Protein AF-A0A2H0B8W6-F1 (afdb_monomer_lite)

InterPro domains:
  IPR012507 YibE/F-like [PF07907] (5-176)
  IPR012507 YibE/F-like [PTHR41771] (5-178)

Foldseek 3Di:
DLLVVLLVLLVVLLVVLLVVLLVLLVVLCVVLVQQLPLDPVLVVCCVVVVNPDRNSVVLSVVLSVVLSVVSSVLLSVLLVQLLVLCVVDVDDDLVRSLVVSLVVSVVVLVVVLVVLVVVLVVVCVVVVVVCVVPPDDPVVSCSRSNNSSSVSSSVSSSVSSVSSNSSSSNSSSVVSVVVSVPVVPD

pLDDT: mean 89.45, std 10.86, range [36.5, 98.38]

Radius of gyration: 20.72 Å; chains: 1; bounding box: 48×36×64 Å

Sequence (186 aa):
MVLIKKTLVAIAGTLISLIITGILANLFVSESRLTGFASEEASFLQAAKQGTINIQGLLLAGIIIGVLGVLDDITISQSAIVFQLKATKNKIQFGDLYTKAMNIGRDHISSMVNTLILVYAGAALPLLLLFIDNPHPFSEIVNYEIIADEIVRTLVGSIGLILAVPITTFIATWIALRWNHDASKS

Structure (mmCIF, N/CA/C/O backbone):
data_AF-A0A2H0B8W6-F1
#
_entry.id   AF-A0A2H0B8W6-F1
#
loop_
_atom_site.group_PDB
_atom_site.id
_atom_site.type_symbol
_atom_site.label_atom_id
_atom_site.label_alt_id
_atom_site.label_comp_id
_atom_site.label_asym_id
_atom_site.label_entity_id
_atom_site.label_seq_id
_atom_site.pdbx_PDB_ins_code
_atom_site.Cartn_x
_atom_site.Cartn_y
_atom_site.Cartn_z
_atom_site.occupancy
_atom_site.B_iso_or_equiv
_atom_site.auth_seq_id
_atom_site.auth_comp_id
_atom_site.auth_asym_id
_atom_site.auth_atom_id
_atom_site.pdbx_PDB_model_num
ATOM 1 N N . MET A 1 1 ? -0.772 -6.976 27.078 1.00 63.06 1 MET A N 1
ATOM 2 C CA . MET A 1 1 ? -1.844 -7.661 26.312 1.00 63.06 1 MET A CA 1
ATOM 3 C C . MET A 1 1 ? -2.449 -6.812 25.187 1.00 63.06 1 MET A C 1
ATOM 5 O O . MET A 1 1 ? -2.588 -7.322 24.087 1.00 63.06 1 MET A O 1
ATOM 9 N N . VAL A 1 2 ? -2.818 -5.540 25.415 1.00 70.44 2 VAL A N 1
ATOM 10 C CA . VAL A 1 2 ? -3.378 -4.664 24.354 1.00 70.44 2 VAL A CA 1
ATOM 11 C C . VAL A 1 2 ? -2.355 -4.350 23.253 1.00 70.44 2 VAL A C 1
ATOM 13 O O . VAL A 1 2 ? -2.713 -4.381 22.084 1.00 70.44 2 VAL A O 1
ATOM 16 N N . LEU A 1 3 ? -1.083 -4.129 23.610 1.00 75.75 3 LEU A N 1
ATOM 17 C CA . LEU A 1 3 ? -0.001 -3.887 22.643 1.00 75.75 3 LEU A CA 1
ATOM 18 C C . LEU A 1 3 ? 0.146 -5.039 21.633 1.00 75.75 3 LEU A C 1
ATOM 20 O O . LEU A 1 3 ? 0.090 -4.808 20.435 1.00 75.75 3 LEU A O 1
ATOM 24 N N . ILE A 1 4 ? 0.201 -6.283 22.123 1.00 86.19 4 ILE A N 1
ATOM 25 C CA . ILE A 1 4 ? 0.316 -7.495 21.290 1.00 86.19 4 ILE A CA 1
ATOM 26 C C . ILE A 1 4 ? -0.836 -7.600 20.278 1.00 86.19 4 ILE A C 1
ATOM 28 O O . ILE A 1 4 ? -0.620 -7.988 19.136 1.00 86.19 4 ILE A O 1
ATOM 32 N N . LYS A 1 5 ? -2.060 -7.215 20.664 1.00 87.62 5 LYS A N 1
ATOM 33 C CA . LYS A 1 5 ? -3.220 -7.252 19.758 1.00 87.62 5 LYS A CA 1
ATOM 34 C C . LYS A 1 5 ? -3.117 -6.218 18.656 1.00 87.62 5 LYS A C 1
ATOM 36 O O . LYS A 1 5 ? -3.426 -6.542 17.517 1.00 87.62 5 LYS A O 1
ATOM 41 N N . LYS A 1 6 ? -2.682 -4.999 18.994 1.00 90.12 6 LYS A N 1
ATOM 42 C CA . LYS A 1 6 ? -2.464 -3.946 18.000 1.00 90.12 6 LYS A CA 1
ATOM 43 C C . LYS A 1 6 ? -1.478 -4.424 16.938 1.00 90.12 6 LYS A C 1
ATOM 45 O O . LYS A 1 6 ? -1.775 -4.308 15.755 1.00 90.12 6 LYS A O 1
ATOM 50 N N . THR A 1 7 ? -0.370 -5.021 17.375 1.00 93.38 7 THR A N 1
ATOM 51 C CA . THR A 1 7 ? 0.667 -5.565 16.495 1.00 93.38 7 THR A CA 1
ATOM 52 C C . THR A 1 7 ? 0.161 -6.743 15.665 1.00 93.38 7 THR A C 1
ATOM 54 O O . THR A 1 7 ? 0.382 -6.762 14.465 1.00 93.38 7 THR A O 1
ATOM 57 N N . LEU A 1 8 ? -0.573 -7.696 16.249 1.00 94.56 8 LEU A N 1
ATOM 58 C CA . LEU A 1 8 ? -1.112 -8.836 15.495 1.00 94.56 8 LEU A CA 1
ATOM 59 C C . LEU A 1 8 ? -2.121 -8.397 14.421 1.00 94.56 8 LEU A C 1
ATOM 61 O O . LEU A 1 8 ? -2.097 -8.898 13.302 1.00 94.56 8 LEU A O 1
ATOM 65 N N . VAL A 1 9 ? -2.990 -7.443 14.762 1.00 95.25 9 VAL A N 1
ATOM 66 C CA . VAL A 1 9 ? -3.927 -6.811 13.823 1.00 95.25 9 VAL A CA 1
ATOM 67 C C . VAL A 1 9 ? -3.174 -6.101 12.702 1.00 95.25 9 VAL A C 1
ATOM 69 O O . VAL A 1 9 ? -3.552 -6.251 11.544 1.00 95.25 9 VAL A O 1
ATOM 72 N N . ALA A 1 10 ? -2.121 -5.353 13.042 1.00 95.75 10 ALA A N 1
ATOM 73 C CA . ALA A 1 10 ? -1.294 -4.658 12.065 1.00 95.75 10 ALA A CA 1
ATOM 74 C C . ALA A 1 10 ? -0.630 -5.653 11.108 1.00 95.75 10 ALA A C 1
ATOM 76 O O . ALA A 1 10 ? -0.823 -5.541 9.907 1.00 95.75 10 ALA A O 1
ATOM 77 N N . ILE A 1 11 ? 0.012 -6.706 11.628 1.00 96.38 11 ILE A N 1
ATOM 78 C CA . ILE A 1 11 ? 0.623 -7.774 10.819 1.00 96.38 11 ILE A CA 1
ATOM 79 C C . ILE A 1 11 ? -0.405 -8.421 9.884 1.00 96.38 11 ILE A C 1
ATOM 81 O O . ILE A 1 11 ? -0.123 -8.615 8.704 1.00 96.38 11 ILE A O 1
ATOM 85 N N . ALA A 1 12 ? -1.606 -8.739 10.377 1.00 96.81 12 ALA A N 1
ATOM 86 C CA . ALA A 1 12 ? -2.667 -9.294 9.539 1.00 96.81 12 ALA A CA 1
ATOM 87 C C . ALA A 1 12 ? -3.096 -8.310 8.434 1.00 96.81 12 ALA A C 1
ATOM 89 O O . ALA A 1 12 ? -3.256 -8.711 7.282 1.00 96.81 12 ALA A O 1
ATOM 90 N N . GLY A 1 13 ? -3.237 -7.026 8.776 1.00 96.75 13 GLY A N 1
ATOM 91 C CA . GLY A 1 13 ? -3.507 -5.949 7.826 1.00 96.75 13 GLY A CA 1
ATOM 92 C C . GLY A 1 13 ? -2.419 -5.832 6.759 1.00 96.75 13 GLY A C 1
ATOM 93 O O . GLY A 1 13 ? -2.742 -5.832 5.570 1.00 96.75 13 GLY A O 1
ATOM 94 N N . THR A 1 14 ? -1.146 -5.815 7.160 1.00 96.62 14 THR A N 1
ATOM 95 C CA . THR A 1 14 ? 0.015 -5.776 6.262 1.00 96.62 14 THR A CA 1
ATOM 96 C C . THR A 1 14 ? 0.017 -6.971 5.331 1.00 96.62 14 THR A C 1
ATOM 98 O O . THR A 1 14 ? 0.082 -6.781 4.126 1.00 96.62 14 THR A O 1
ATOM 101 N N . LEU A 1 15 ? -0.116 -8.195 5.849 1.00 96.94 15 LEU A N 1
ATOM 102 C CA . LEU A 1 15 ? -0.086 -9.409 5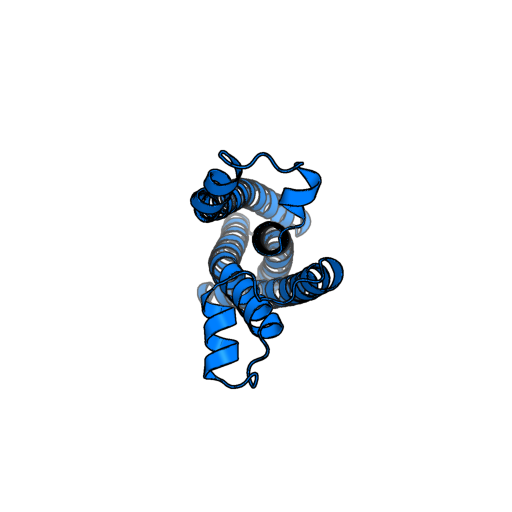.031 1.00 96.94 15 LEU A CA 1
ATOM 103 C C . LEU A 1 15 ? -1.190 -9.416 3.973 1.00 96.94 15 LEU A C 1
ATOM 105 O O . LEU A 1 15 ? -0.914 -9.669 2.804 1.00 96.94 15 LEU A O 1
ATOM 109 N N . ILE A 1 16 ? -2.430 -9.101 4.356 1.00 97.62 16 ILE A N 1
ATOM 110 C CA . ILE A 1 16 ? -3.559 -9.081 3.416 1.00 97.62 16 ILE A CA 1
ATOM 111 C C . ILE A 1 16 ? -3.354 -7.989 2.361 1.00 97.62 16 ILE A C 1
ATOM 113 O O . ILE A 1 16 ? -3.511 -8.244 1.167 1.00 97.62 16 ILE A O 1
ATOM 117 N N . SER A 1 17 ? -2.958 -6.789 2.785 1.00 96.75 17 SER A N 1
ATOM 118 C CA . SER A 1 17 ? -2.733 -5.659 1.876 1.00 96.75 17 SER A CA 1
ATOM 119 C C . SER A 1 17 ? -1.555 -5.916 0.940 1.00 96.75 17 SER A C 1
ATOM 121 O O . SER A 1 17 ? -1.630 -5.588 -0.242 1.00 96.75 17 SER A O 1
ATOM 123 N N . LEU A 1 18 ? -0.495 -6.560 1.430 1.00 96.56 18 LEU A N 1
ATOM 124 C CA . LEU A 1 18 ? 0.683 -6.927 0.652 1.00 96.56 18 LEU A CA 1
ATOM 125 C C . LEU A 1 18 ? 0.360 -8.011 -0.376 1.00 96.56 18 LEU A C 1
ATOM 127 O O . LEU A 1 18 ? 0.816 -7.908 -1.507 1.00 96.56 18 LEU A O 1
ATOM 131 N N . ILE A 1 19 ? -0.457 -9.011 -0.028 1.00 97.44 19 ILE A N 1
ATOM 132 C CA . ILE A 1 19 ? -0.924 -10.027 -0.985 1.00 97.44 19 ILE A CA 1
ATOM 133 C C . ILE A 1 19 ? -1.714 -9.360 -2.112 1.00 97.44 19 ILE A C 1
ATOM 135 O O . ILE A 1 19 ? -1.435 -9.603 -3.284 1.00 97.44 19 ILE A O 1
ATOM 139 N N . ILE A 1 20 ? -2.662 -8.481 -1.774 1.00 97.31 20 ILE A N 1
ATOM 140 C CA . ILE A 1 20 ? -3.452 -7.752 -2.775 1.00 97.31 20 ILE A CA 1
ATOM 141 C C . ILE A 1 20 ? -2.542 -6.872 -3.638 1.00 97.31 20 ILE A C 1
ATOM 143 O O . ILE A 1 20 ? -2.653 -6.886 -4.860 1.00 97.31 20 ILE A O 1
ATOM 147 N N . THR A 1 21 ? -1.599 -6.163 -3.019 1.00 95.81 21 THR A N 1
ATOM 148 C CA . THR A 1 21 ? -0.617 -5.331 -3.726 1.00 95.81 21 THR A CA 1
ATOM 149 C C . THR A 1 21 ? 0.266 -6.168 -4.645 1.00 95.81 21 THR A C 1
ATOM 151 O O . THR A 1 21 ? 0.502 -5.764 -5.773 1.00 95.81 21 THR A O 1
ATOM 154 N N . GLY A 1 22 ? 0.729 -7.342 -4.214 1.00 97.06 22 GLY A N 1
ATOM 155 C CA . GLY A 1 22 ? 1.538 -8.243 -5.034 1.00 97.06 22 GLY A CA 1
ATOM 156 C C . GLY A 1 22 ? 0.771 -8.779 -6.243 1.00 97.06 22 GLY A C 1
ATOM 157 O O . GLY A 1 22 ? 1.321 -8.845 -7.339 1.00 97.06 22 GLY A O 1
ATOM 158 N N . ILE A 1 23 ? -0.520 -9.087 -6.074 1.00 97.81 23 ILE A N 1
ATOM 159 C CA . ILE A 1 23 ? -1.405 -9.455 -7.189 1.00 97.81 23 ILE A CA 1
ATOM 160 C C . ILE A 1 23 ? -1.543 -8.279 -8.162 1.00 97.81 23 ILE A C 1
ATOM 162 O O . ILE A 1 23 ? -1.377 -8.463 -9.365 1.00 97.81 23 ILE A O 1
ATOM 166 N N . LEU A 1 24 ? -1.794 -7.068 -7.655 1.00 97.00 24 LEU A N 1
ATOM 167 C CA . LEU A 1 24 ? -1.873 -5.857 -8.476 1.00 97.00 24 LEU A CA 1
ATOM 168 C C . LEU A 1 24 ? -0.553 -5.566 -9.197 1.00 97.00 24 LEU A C 1
ATOM 170 O O . LEU A 1 24 ? -0.575 -5.257 -10.382 1.00 97.00 24 LEU A O 1
ATOM 174 N N . ALA A 1 25 ? 0.586 -5.716 -8.519 1.00 96.75 25 ALA A N 1
ATOM 175 C CA . ALA A 1 25 ? 1.914 -5.549 -9.099 1.00 96.75 25 ALA A CA 1
ATOM 176 C C . ALA A 1 25 ? 2.112 -6.502 -10.275 1.00 96.75 25 ALA A C 1
ATOM 178 O O . ALA A 1 25 ? 2.487 -6.070 -11.359 1.00 96.75 25 ALA A O 1
ATOM 179 N N . ASN A 1 26 ? 1.801 -7.785 -10.077 1.00 97.00 26 ASN A N 1
ATOM 180 C CA . ASN A 1 26 ? 1.920 -8.792 -11.120 1.00 97.00 26 ASN A CA 1
ATOM 181 C C . ASN A 1 26 ? 1.037 -8.469 -12.331 1.00 97.00 26 ASN A C 1
ATOM 183 O O . ASN A 1 26 ? 1.516 -8.545 -13.456 1.00 97.00 26 ASN A O 1
ATOM 187 N N . LEU A 1 27 ? -0.214 -8.057 -12.096 1.00 97.31 27 LEU A N 1
ATOM 188 C CA . LEU A 1 27 ? -1.133 -7.645 -13.160 1.00 97.31 27 LEU A CA 1
ATOM 189 C C . LEU A 1 27 ? -0.607 -6.423 -13.924 1.00 97.31 27 LEU A C 1
ATOM 191 O O . LEU A 1 27 ? -0.556 -6.436 -15.146 1.00 97.31 27 LEU A O 1
ATOM 195 N N . PHE A 1 28 ? -0.179 -5.369 -13.231 1.00 96.50 28 PHE A N 1
ATOM 196 C CA . PHE A 1 28 ? 0.309 -4.157 -13.893 1.00 96.50 28 PHE A CA 1
ATOM 197 C C . PHE A 1 28 ? 1.608 -4.414 -14.663 1.00 96.50 28 PHE A C 1
ATOM 199 O O . PHE A 1 28 ? 1.757 -3.935 -15.782 1.00 96.50 28 PHE A O 1
ATOM 206 N N . VAL A 1 29 ? 2.530 -5.198 -14.100 1.00 95.75 29 VAL A N 1
ATOM 207 C CA . VAL A 1 29 ? 3.777 -5.589 -14.774 1.00 95.75 29 VAL A CA 1
ATOM 208 C C . VAL A 1 29 ? 3.487 -6.414 -16.029 1.00 95.75 29 VAL A C 1
ATOM 210 O O . VAL A 1 29 ? 4.099 -6.157 -17.068 1.00 95.75 29 VAL A O 1
ATOM 213 N N . SER A 1 30 ? 2.541 -7.360 -15.976 1.00 93.62 30 SER A N 1
ATOM 214 C CA . SER A 1 30 ? 2.191 -8.182 -17.139 1.00 93.62 30 SER A CA 1
ATOM 215 C C . SER A 1 30 ? 1.465 -7.393 -18.227 1.00 93.62 30 SER A C 1
ATOM 217 O O . SER A 1 30 ? 1.821 -7.513 -19.399 1.00 93.62 30 SER A O 1
ATOM 219 N N . GLU A 1 31 ? 0.484 -6.564 -17.859 1.00 94.69 31 GLU A N 1
ATOM 220 C CA . GLU A 1 31 ? -0.307 -5.779 -18.818 1.00 94.69 31 GLU A CA 1
ATOM 221 C C . GLU A 1 31 ? 0.522 -4.668 -19.476 1.00 94.69 31 GLU A C 1
ATOM 223 O O . GLU A 1 31 ? 0.413 -4.447 -20.683 1.00 94.69 31 GLU A O 1
ATOM 228 N N . SER A 1 32 ? 1.422 -4.031 -18.721 1.00 92.81 32 SER A N 1
ATOM 229 C CA . SER A 1 32 ? 2.377 -3.046 -19.251 1.00 92.81 32 SER A CA 1
ATOM 230 C C . SER A 1 32 ? 3.573 -3.685 -19.964 1.00 92.81 32 SER A C 1
ATOM 232 O O . SER A 1 32 ? 4.429 -2.968 -20.474 1.00 92.81 32 SER A O 1
ATOM 234 N N . ARG A 1 33 ? 3.648 -5.025 -20.010 1.00 92.62 33 ARG A N 1
ATOM 235 C CA . ARG A 1 33 ? 4.728 -5.803 -20.646 1.00 92.62 33 ARG A CA 1
ATOM 236 C C . ARG A 1 33 ? 6.128 -5.414 -20.159 1.00 92.62 33 ARG A C 1
ATOM 238 O O . ARG A 1 33 ? 7.088 -5.484 -20.924 1.00 92.62 33 ARG A O 1
ATOM 245 N N . LEU A 1 34 ? 6.248 -5.030 -18.888 1.00 93.94 34 LEU A N 1
ATOM 246 C CA . LEU A 1 34 ? 7.531 -4.666 -18.294 1.00 93.94 34 LEU A CA 1
ATOM 247 C C . LEU A 1 34 ? 8.417 -5.906 -18.204 1.00 93.94 34 LEU A C 1
ATOM 249 O O . LEU A 1 34 ? 8.016 -6.927 -17.642 1.00 93.94 34 LEU A O 1
ATOM 253 N N . THR A 1 35 ? 9.622 -5.824 -18.754 1.00 92.69 35 THR A N 1
ATOM 254 C CA . THR A 1 35 ? 10.580 -6.933 -18.785 1.00 92.69 35 THR A CA 1
ATOM 255 C C . THR A 1 35 ? 11.462 -6.956 -17.534 1.00 92.69 35 THR A C 1
ATOM 257 O O . THR A 1 35 ? 11.988 -8.006 -17.160 1.00 92.69 35 THR A O 1
ATOM 260 N N . GLY A 1 36 ? 11.561 -5.814 -16.848 1.00 90.50 36 GLY A N 1
ATOM 261 C CA . GLY A 1 36 ? 12.381 -5.596 -15.658 1.00 90.50 36 GLY A CA 1
ATOM 262 C C . GLY A 1 36 ? 13.781 -5.069 -15.977 1.00 90.50 36 GLY A C 1
ATOM 263 O O . GLY A 1 36 ? 14.588 -4.911 -15.065 1.00 90.50 36 GLY A O 1
ATOM 264 N N . PHE A 1 37 ? 14.073 -4.774 -17.246 1.00 90.44 37 PHE A N 1
ATOM 265 C CA . PHE A 1 37 ? 15.366 -4.252 -17.703 1.00 90.44 37 PHE A CA 1
ATOM 266 C C . PHE A 1 37 ? 15.431 -2.718 -17.698 1.00 90.44 37 PHE A C 1
ATOM 268 O O . PHE A 1 37 ? 16.291 -2.127 -18.344 1.00 90.44 37 PHE A O 1
ATOM 275 N N . ALA A 1 38 ? 14.548 -2.067 -16.936 1.00 85.81 38 ALA A N 1
ATOM 276 C CA . ALA A 1 38 ? 14.524 -0.617 -16.768 1.00 85.81 38 ALA A CA 1
ATOM 277 C C . ALA A 1 38 ? 15.832 -0.040 -16.192 1.00 85.81 38 ALA A C 1
ATOM 279 O O . ALA A 1 38 ? 16.147 1.118 -16.457 1.00 85.81 38 ALA A O 1
ATOM 280 N N . SER A 1 39 ? 16.587 -0.826 -15.412 1.00 85.31 39 SER A N 1
ATOM 281 C CA . SER A 1 39 ? 17.828 -0.389 -14.763 1.00 85.31 39 SER A CA 1
ATOM 282 C C . SER A 1 39 ? 19.076 -0.990 -15.422 1.00 85.31 39 SER A C 1
ATOM 284 O O . SER A 1 39 ? 19.088 -2.145 -15.871 1.00 85.31 39 SER A O 1
ATOM 286 N N . GLU A 1 40 ? 20.165 -0.217 -15.451 1.00 85.25 40 GLU A N 1
ATOM 287 C CA . GLU A 1 40 ? 21.460 -0.693 -15.952 1.00 85.25 40 GLU A CA 1
ATOM 288 C C . GLU A 1 40 ? 21.990 -1.860 -15.108 1.00 85.25 40 GLU A C 1
ATOM 290 O O . GLU A 1 40 ? 22.552 -2.820 -15.641 1.00 85.25 40 GLU A O 1
ATOM 295 N N . GLU A 1 41 ? 21.747 -1.839 -13.796 1.00 89.31 41 GLU A N 1
ATOM 296 C CA . GLU A 1 41 ? 22.134 -2.903 -12.872 1.00 89.31 41 GLU A CA 1
ATOM 297 C C . GLU A 1 41 ? 21.425 -4.218 -13.193 1.00 89.31 41 GLU A C 1
ATOM 299 O O . GLU A 1 41 ? 22.050 -5.275 -13.116 1.00 89.31 41 GLU A O 1
ATOM 304 N N . ALA A 1 42 ? 20.147 -4.177 -13.585 1.00 89.44 42 ALA A N 1
ATOM 305 C CA . ALA A 1 42 ? 19.403 -5.363 -14.002 1.00 89.44 42 ALA A CA 1
ATOM 306 C C . ALA A 1 42 ? 20.020 -5.991 -15.263 1.00 89.44 42 ALA A C 1
ATOM 308 O O . ALA A 1 42 ? 20.226 -7.208 -15.324 1.00 89.44 42 ALA A O 1
ATOM 309 N N . SER A 1 43 ? 20.402 -5.156 -16.233 1.00 88.00 43 SER A N 1
ATOM 310 C CA . SER A 1 43 ? 21.092 -5.587 -17.455 1.00 88.00 43 SER A CA 1
ATOM 311 C C . SER A 1 43 ? 22.471 -6.183 -17.156 1.00 88.00 43 SER A C 1
ATOM 313 O O . SER A 1 43 ? 22.813 -7.265 -17.645 1.00 88.00 43 SER A O 1
ATOM 315 N N . PHE A 1 44 ? 23.249 -5.526 -16.293 1.00 90.44 44 PHE A N 1
ATOM 316 C CA . PHE A 1 44 ? 24.546 -6.024 -15.841 1.00 90.44 44 PHE A CA 1
ATOM 317 C C . PHE A 1 44 ? 24.416 -7.360 -15.102 1.00 90.44 44 PHE A C 1
ATOM 319 O O . PHE A 1 44 ? 25.173 -8.296 -15.363 1.00 90.44 44 PHE A O 1
ATOM 326 N N . LEU A 1 45 ? 23.436 -7.476 -14.207 1.00 90.38 45 LEU A N 1
ATOM 327 C CA . LEU A 1 45 ? 23.180 -8.683 -13.432 1.00 90.38 45 LEU A CA 1
ATOM 328 C C . LEU A 1 45 ? 22.832 -9.867 -14.342 1.00 90.38 45 LEU A C 1
ATOM 330 O O . LEU A 1 45 ? 23.373 -10.960 -14.156 1.00 90.38 45 LEU A O 1
ATOM 334 N N . GLN A 1 46 ? 21.989 -9.645 -15.352 1.00 88.12 46 GLN A N 1
ATOM 335 C CA . GLN A 1 46 ? 21.639 -10.652 -16.352 1.00 88.12 46 GLN A CA 1
ATOM 336 C C . GLN A 1 46 ? 22.876 -11.152 -17.109 1.00 88.12 46 GLN A C 1
ATOM 338 O O . GLN A 1 46 ? 23.057 -12.364 -17.256 1.00 88.12 46 GLN A O 1
ATOM 343 N N . ALA A 1 47 ? 23.748 -10.238 -17.544 1.00 89.19 47 ALA A N 1
ATOM 344 C CA . ALA A 1 47 ? 24.986 -10.580 -18.239 1.00 89.19 47 ALA A CA 1
ATOM 345 C C . ALA A 1 47 ? 25.963 -11.343 -17.326 1.00 89.19 47 ALA A C 1
ATOM 347 O O . ALA A 1 47 ? 26.458 -12.412 -17.687 1.00 89.19 47 ALA A O 1
ATOM 348 N N . ALA A 1 48 ? 26.189 -10.846 -16.108 1.00 91.25 48 ALA A N 1
ATOM 349 C CA . ALA A 1 48 ? 27.119 -11.428 -15.141 1.00 91.25 48 ALA A CA 1
ATOM 350 C C . ALA A 1 48 ? 26.686 -12.816 -14.643 1.00 91.25 48 ALA A C 1
ATOM 352 O O . ALA A 1 48 ? 27.523 -13.644 -14.280 1.00 91.25 48 ALA A O 1
ATOM 353 N N . LYS A 1 49 ? 25.377 -13.083 -14.605 1.00 90.69 49 LYS A N 1
ATOM 354 C CA . LYS A 1 49 ? 24.797 -14.349 -14.137 1.00 90.69 49 LYS A CA 1
ATOM 355 C C . LYS A 1 49 ? 24.328 -15.255 -15.273 1.00 90.69 49 LYS A C 1
ATOM 357 O O . LYS A 1 49 ? 23.613 -16.219 -15.003 1.00 90.69 49 LYS A O 1
ATOM 362 N N . GLN A 1 50 ? 24.733 -14.967 -16.515 1.00 86.19 50 GLN A N 1
ATOM 363 C CA . GLN A 1 50 ? 24.422 -15.767 -17.710 1.00 86.19 50 GLN A CA 1
ATOM 364 C C . GLN A 1 50 ? 22.919 -16.068 -17.853 1.00 86.19 50 GLN A C 1
ATOM 366 O O . GLN A 1 50 ? 22.512 -17.155 -18.247 1.00 86.19 50 GLN A O 1
ATOM 371 N N . GLY A 1 51 ? 22.085 -15.105 -17.467 1.00 81.38 51 GLY A N 1
ATOM 372 C CA . GLY A 1 51 ? 20.633 -15.183 -17.552 1.00 81.38 51 GLY A CA 1
ATOM 373 C C . GLY A 1 51 ? 19.923 -16.158 -16.618 1.00 81.38 51 GLY A C 1
ATOM 374 O O . GLY A 1 51 ? 18.768 -16.499 -16.853 1.00 81.38 51 GLY A O 1
ATOM 375 N N . THR A 1 52 ? 20.573 -16.574 -15.532 1.00 87.62 52 THR A N 1
ATOM 376 C CA . THR A 1 52 ? 19.959 -17.438 -14.507 1.00 87.62 52 THR A CA 1
ATOM 377 C C . THR A 1 52 ? 18.964 -16.720 -13.587 1.00 87.62 52 THR A C 1
ATOM 379 O O . THR A 1 52 ? 18.240 -17.379 -12.841 1.00 87.62 52 THR A O 1
ATOM 382 N N . ILE A 1 53 ? 18.913 -15.384 -13.616 1.00 88.94 53 ILE A N 1
ATOM 383 C CA . ILE A 1 53 ? 18.053 -14.578 -12.742 1.00 88.94 53 ILE A CA 1
ATOM 384 C C . ILE A 1 53 ? 16.791 -14.157 -13.491 1.00 88.94 53 ILE A C 1
ATOM 386 O O . ILE A 1 53 ? 16.846 -13.655 -14.608 1.00 88.94 53 ILE A O 1
ATOM 390 N N . ASN A 1 54 ? 15.637 -14.320 -12.843 1.00 91.31 54 ASN A N 1
ATOM 391 C CA . ASN A 1 54 ? 14.382 -13.767 -13.337 1.00 91.31 54 ASN A CA 1
ATOM 392 C C . ASN A 1 54 ? 14.322 -12.260 -13.031 1.00 91.31 54 ASN A C 1
ATOM 394 O O . ASN A 1 54 ? 13.945 -11.863 -11.929 1.00 91.31 54 ASN A O 1
ATOM 398 N N . ILE A 1 55 ? 14.697 -11.435 -14.007 1.00 93.75 55 ILE A N 1
ATOM 399 C CA . ILE A 1 55 ? 14.748 -9.971 -13.882 1.00 93.75 55 ILE A CA 1
ATOM 400 C C . ILE A 1 55 ? 13.355 -9.355 -13.685 1.00 93.75 55 ILE A C 1
ATOM 402 O O . ILE A 1 55 ? 13.182 -8.489 -12.830 1.00 93.75 55 ILE A O 1
ATOM 406 N N . GLN A 1 56 ? 12.331 -9.869 -14.367 1.00 92.75 56 GLN A N 1
ATOM 407 C CA . GLN A 1 56 ? 10.948 -9.447 -14.131 1.00 92.75 56 GLN A CA 1
ATOM 408 C C . GLN A 1 56 ? 10.488 -9.800 -12.703 1.00 92.75 56 GLN A C 1
ATOM 410 O O . GLN A 1 56 ? 9.820 -9.015 -12.031 1.00 92.75 56 GLN A O 1
ATOM 415 N N . GLY A 1 57 ? 10.896 -10.968 -12.198 1.00 93.94 57 GLY A N 1
ATOM 416 C CA . GLY A 1 57 ? 10.675 -11.369 -10.808 1.00 93.94 57 GLY A CA 1
ATOM 417 C C . GLY A 1 57 ? 11.409 -10.474 -9.806 1.00 93.94 57 GLY A C 1
ATOM 418 O O . GLY A 1 57 ? 10.873 -10.181 -8.738 1.00 93.94 57 GLY A O 1
ATOM 419 N N . LEU A 1 58 ? 12.605 -9.995 -10.156 1.00 94.06 58 LEU A N 1
ATOM 420 C CA . LEU A 1 58 ? 13.361 -9.033 -9.355 1.00 94.06 58 LEU A CA 1
ATOM 421 C C . LEU A 1 58 ? 12.661 -7.668 -9.306 1.00 94.06 58 LEU A C 1
ATOM 423 O O . LEU A 1 58 ? 12.568 -7.079 -8.229 1.00 94.06 58 LEU A O 1
ATOM 427 N N . LEU A 1 59 ? 12.101 -7.206 -10.429 1.00 93.75 59 LEU A N 1
ATOM 428 C CA . LEU A 1 59 ? 11.250 -6.015 -10.478 1.00 93.75 59 LEU A CA 1
ATOM 429 C C . LEU A 1 59 ? 10.049 -6.158 -9.528 1.00 93.75 59 LEU A C 1
ATOM 431 O O . LEU A 1 59 ? 9.834 -5.297 -8.672 1.00 93.75 59 LEU A O 1
ATOM 435 N N . LEU A 1 60 ? 9.308 -7.268 -9.620 1.00 95.12 60 LEU A N 1
ATOM 436 C CA . LEU A 1 60 ? 8.171 -7.546 -8.735 1.00 95.12 60 LEU A CA 1
ATOM 437 C C . LEU A 1 60 ? 8.582 -7.562 -7.259 1.00 95.12 60 LEU A C 1
ATOM 439 O O . LEU A 1 60 ? 7.911 -6.953 -6.426 1.00 95.12 60 LEU A O 1
ATOM 443 N N . ALA A 1 61 ? 9.704 -8.208 -6.931 1.00 94.88 61 ALA A N 1
ATOM 444 C CA . ALA A 1 61 ? 10.245 -8.216 -5.577 1.00 94.88 61 ALA A CA 1
ATOM 445 C C . ALA A 1 61 ? 10.589 -6.797 -5.096 1.00 94.88 61 ALA A C 1
ATOM 447 O O . ALA A 1 61 ? 10.248 -6.439 -3.971 1.00 94.88 61 ALA A O 1
ATOM 448 N N . GLY A 1 62 ? 11.195 -5.969 -5.951 1.00 93.12 62 GLY A N 1
ATOM 449 C CA . GLY A 1 62 ? 11.500 -4.572 -5.648 1.00 93.12 62 GLY A CA 1
ATOM 450 C C . GLY A 1 62 ? 10.251 -3.734 -5.362 1.00 93.12 62 GLY A C 1
ATOM 451 O O . GLY A 1 62 ? 10.247 -2.956 -4.408 1.00 93.12 62 GLY A O 1
ATOM 452 N N . ILE A 1 63 ? 9.173 -3.922 -6.132 1.00 93.62 63 ILE A N 1
ATOM 453 C CA . ILE A 1 63 ? 7.878 -3.268 -5.875 1.00 93.62 63 ILE A CA 1
ATOM 454 C C . ILE A 1 63 ? 7.319 -3.721 -4.518 1.00 93.62 63 ILE A C 1
ATOM 456 O O . ILE A 1 63 ? 6.977 -2.885 -3.685 1.00 93.62 63 ILE A O 1
ATOM 460 N N . ILE A 1 64 ? 7.272 -5.031 -4.259 1.00 94.50 64 ILE A N 1
ATOM 461 C CA . ILE A 1 64 ? 6.733 -5.594 -3.009 1.00 94.50 64 ILE A CA 1
ATOM 462 C C . ILE A 1 64 ? 7.525 -5.102 -1.792 1.00 94.50 64 ILE A C 1
ATOM 464 O O . ILE A 1 64 ? 6.920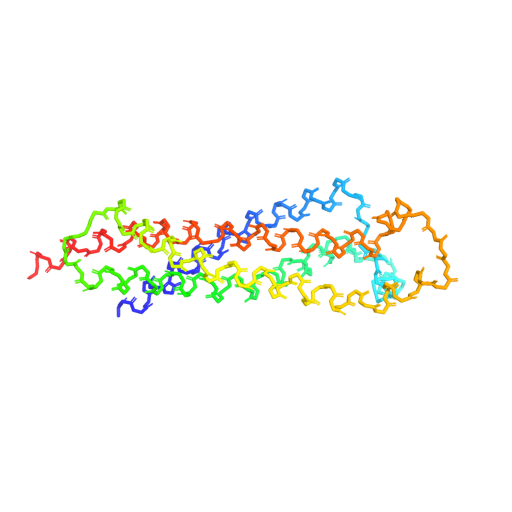 -4.690 -0.804 1.00 94.50 64 ILE A O 1
ATOM 468 N N . ILE A 1 65 ? 8.860 -5.113 -1.856 1.00 94.00 65 ILE A N 1
ATOM 469 C CA . ILE A 1 65 ? 9.732 -4.647 -0.768 1.00 94.00 65 ILE A CA 1
ATOM 470 C C . ILE A 1 65 ? 9.537 -3.148 -0.524 1.00 94.00 65 ILE A C 1
ATOM 472 O O . ILE A 1 65 ? 9.397 -2.735 0.628 1.00 94.00 65 ILE A O 1
ATOM 476 N N . GLY A 1 66 ? 9.481 -2.342 -1.589 1.00 90.12 66 GLY A N 1
ATOM 477 C CA . GLY A 1 66 ? 9.244 -0.903 -1.477 1.00 90.12 66 GLY A CA 1
ATOM 478 C C . GLY A 1 66 ? 7.912 -0.588 -0.795 1.00 90.12 66 GLY A C 1
ATOM 479 O O . GLY A 1 66 ? 7.858 0.241 0.111 1.00 90.12 66 GLY A O 1
ATOM 480 N N . VAL A 1 67 ? 6.845 -1.299 -1.171 1.00 91.25 67 VAL A N 1
ATOM 481 C CA . VAL A 1 67 ? 5.513 -1.084 -0.591 1.00 91.25 67 VAL A CA 1
ATOM 482 C C . VAL A 1 67 ? 5.411 -1.629 0.836 1.00 91.25 67 VAL A C 1
ATOM 484 O O . VAL A 1 67 ? 4.806 -0.977 1.685 1.00 91.25 67 VAL A O 1
ATOM 487 N N . LEU A 1 68 ? 6.036 -2.770 1.143 1.00 93.88 68 LEU A N 1
ATOM 488 C CA . LEU A 1 68 ? 6.048 -3.356 2.488 1.00 93.88 68 LEU A CA 1
ATOM 489 C C . LEU A 1 68 ? 6.520 -2.355 3.551 1.00 93.88 68 LEU A C 1
ATOM 491 O O . LEU A 1 68 ? 5.900 -2.266 4.610 1.00 93.88 68 LEU A O 1
ATOM 495 N N . GLY A 1 69 ? 7.572 -1.583 3.257 1.00 87.56 69 GLY A N 1
ATOM 496 C CA . GLY A 1 69 ? 8.115 -0.595 4.192 1.00 87.56 69 GLY A CA 1
ATOM 497 C C . GLY A 1 69 ? 7.095 0.470 4.605 1.00 87.56 69 GLY A C 1
ATOM 498 O O . GLY A 1 69 ? 7.021 0.832 5.774 1.00 87.56 69 GLY A O 1
ATOM 499 N N . VAL A 1 70 ? 6.261 0.926 3.667 1.00 88.94 70 VAL A N 1
ATOM 500 C CA . VAL A 1 70 ? 5.212 1.923 3.942 1.00 88.94 70 VAL A CA 1
ATOM 501 C C . VAL A 1 70 ? 3.959 1.269 4.545 1.00 88.94 70 VAL A C 1
ATOM 503 O O . VAL A 1 70 ? 3.269 1.875 5.366 1.00 88.94 70 VAL A O 1
ATOM 506 N N . LEU A 1 71 ? 3.662 0.017 4.173 1.00 93.19 71 LEU A N 1
ATOM 507 C CA . LEU A 1 71 ? 2.523 -0.736 4.705 1.00 93.19 71 LEU A CA 1
ATOM 508 C C . LEU A 1 71 ? 2.661 -1.074 6.197 1.00 93.19 71 LEU A C 1
ATOM 510 O O . LEU A 1 71 ? 1.661 -1.097 6.918 1.00 93.19 71 LEU A O 1
ATOM 514 N N . ASP A 1 72 ? 3.873 -1.351 6.672 1.00 91.38 72 ASP A N 1
ATOM 515 C CA . ASP A 1 72 ? 4.086 -1.675 8.084 1.00 91.38 72 ASP A CA 1
ATOM 516 C C . ASP A 1 72 ? 3.732 -0.485 8.991 1.00 91.38 72 ASP A C 1
ATOM 518 O O . ASP A 1 72 ? 2.926 -0.618 9.914 1.00 91.38 72 ASP A O 1
ATOM 522 N N . ASP A 1 73 ? 4.216 0.714 8.655 1.00 91.38 73 ASP A N 1
ATOM 523 C CA . ASP A 1 73 ? 3.913 1.930 9.416 1.00 91.38 73 ASP A CA 1
ATOM 524 C C . ASP A 1 73 ? 2.408 2.247 9.425 1.00 91.38 73 ASP A C 1
ATOM 526 O O . ASP A 1 73 ? 1.800 2.460 10.485 1.00 91.38 73 ASP A O 1
ATOM 530 N N . ILE A 1 74 ? 1.758 2.199 8.254 1.00 94.31 74 ILE A N 1
ATOM 531 C CA . ILE A 1 74 ? 0.343 2.566 8.160 1.00 94.31 74 ILE A CA 1
ATOM 532 C C . ILE A 1 74 ? -0.550 1.596 8.925 1.00 94.31 74 ILE A C 1
ATOM 534 O O . ILE A 1 74 ? -1.468 2.032 9.618 1.00 94.31 74 ILE A O 1
ATOM 538 N N . THR A 1 75 ? -0.301 0.290 8.849 1.00 96.38 75 THR A N 1
ATOM 539 C CA . THR A 1 75 ? -1.152 -0.702 9.517 1.00 96.38 75 THR A CA 1
ATOM 540 C C . THR A 1 75 ? -0.980 -0.644 11.036 1.00 96.38 75 THR A C 1
ATOM 542 O O . THR A 1 75 ? -1.970 -0.737 11.772 1.00 96.38 75 THR A O 1
ATOM 545 N N . ILE A 1 76 ? 0.240 -0.402 11.528 1.00 95.56 76 ILE A N 1
ATOM 546 C CA . ILE A 1 76 ? 0.512 -0.181 12.952 1.00 95.56 76 ILE A CA 1
ATOM 547 C C . ILE A 1 76 ? -0.227 1.065 13.440 1.00 95.56 76 ILE A C 1
ATOM 549 O O . ILE A 1 76 ? -0.951 0.997 14.442 1.00 95.56 76 ILE A O 1
ATOM 553 N N . SER A 1 77 ? -0.104 2.179 12.717 1.00 95.06 77 SER A N 1
ATOM 554 C CA . SER A 1 77 ? -0.765 3.442 13.050 1.00 95.06 77 SER A CA 1
ATOM 555 C C . SER A 1 77 ? -2.294 3.308 13.035 1.00 95.06 77 SER A C 1
ATOM 557 O O . SER A 1 77 ? -2.961 3.644 14.018 1.00 95.06 77 SER A O 1
ATOM 559 N N . GLN A 1 78 ? -2.867 2.707 11.987 1.00 97.31 78 GLN A N 1
ATOM 560 C CA . GLN A 1 78 ? -4.316 2.490 11.881 1.00 97.31 78 GLN A CA 1
ATOM 561 C C . GLN A 1 78 ? -4.856 1.581 12.984 1.00 97.31 78 GLN A C 1
ATOM 563 O O . GLN A 1 78 ? -5.872 1.888 13.614 1.00 97.31 78 GLN A O 1
ATOM 568 N N . SER A 1 79 ? -4.160 0.483 13.272 1.00 97.38 79 SER A N 1
ATOM 569 C CA . SER A 1 79 ? -4.503 -0.392 14.389 1.00 97.38 79 SER A CA 1
ATOM 570 C C . SER A 1 79 ? -4.493 0.393 15.707 1.00 97.38 79 SER A C 1
ATOM 572 O O . SER A 1 79 ? -5.457 0.353 16.478 1.00 97.38 79 SER A O 1
ATOM 574 N N . ALA A 1 80 ? -3.453 1.194 15.957 1.00 96.00 80 ALA A N 1
ATOM 575 C CA . ALA A 1 80 ? -3.359 2.012 17.159 1.00 96.00 80 ALA A CA 1
ATOM 576 C C . ALA A 1 80 ? -4.524 3.008 17.295 1.00 96.00 80 ALA A C 1
ATOM 578 O O . ALA A 1 80 ? -5.103 3.078 18.386 1.00 96.00 80 ALA A O 1
ATOM 579 N N . ILE A 1 81 ? -4.898 3.694 16.209 1.00 96.00 81 ILE A N 1
ATOM 580 C CA . ILE A 1 81 ? -6.032 4.629 16.147 1.00 96.00 81 ILE A CA 1
ATOM 581 C C . ILE A 1 81 ? -7.328 3.935 16.572 1.00 96.00 81 ILE A C 1
ATOM 583 O O . ILE A 1 81 ? -8.024 4.415 17.469 1.00 96.00 81 ILE A O 1
ATOM 587 N N . VAL A 1 82 ? -7.640 2.771 15.998 1.00 96.75 82 VAL A N 1
ATOM 588 C CA . VAL A 1 82 ? -8.883 2.044 16.303 1.00 96.75 82 VAL A CA 1
ATOM 589 C C . VAL A 1 82 ? -8.955 1.649 17.777 1.00 96.75 82 VAL A C 1
ATOM 591 O O . VAL A 1 82 ? -9.968 1.879 18.444 1.00 96.75 82 VAL A O 1
ATOM 594 N N . PHE A 1 83 ? -7.877 1.088 18.327 1.00 95.31 83 PHE A N 1
ATOM 595 C CA . PHE A 1 83 ? -7.853 0.683 19.734 1.00 95.31 83 PHE A CA 1
ATOM 596 C C . PHE A 1 83 ? -7.894 1.880 20.696 1.00 95.31 83 PHE A C 1
ATOM 598 O O . PHE A 1 83 ? -8.487 1.769 21.769 1.00 95.31 83 PHE A O 1
ATOM 605 N N . GLN A 1 84 ? -7.301 3.021 20.333 1.00 94.06 84 GLN A N 1
ATOM 606 C CA . GLN A 1 84 ? -7.405 4.257 21.115 1.00 94.06 84 GLN A CA 1
ATOM 607 C C . GLN A 1 84 ? -8.833 4.809 21.091 1.00 94.06 84 GLN A C 1
ATOM 609 O O . GLN A 1 84 ? -9.400 5.068 22.152 1.00 94.06 84 GLN A O 1
ATOM 614 N N . LEU A 1 85 ? -9.462 4.897 19.915 1.00 94.50 85 LEU A N 1
ATOM 615 C CA . LEU A 1 85 ? -10.864 5.304 19.788 1.00 94.50 85 LEU A CA 1
ATOM 616 C C . LEU A 1 85 ? -11.785 4.389 20.602 1.00 94.50 85 LEU A C 1
ATOM 618 O O . LEU A 1 85 ? -12.646 4.881 21.336 1.00 94.50 85 LEU A O 1
ATOM 622 N N . LYS A 1 86 ? -11.567 3.068 20.561 1.00 93.06 86 LYS A N 1
ATOM 623 C CA . LYS A 1 86 ? -12.327 2.108 21.374 1.00 93.06 86 LYS A CA 1
ATOM 624 C C . LYS A 1 86 ? -12.153 2.335 22.878 1.00 93.06 86 LYS A C 1
ATOM 626 O O . LYS A 1 86 ? -13.116 2.137 23.621 1.00 93.06 86 LYS A O 1
ATOM 631 N N . ALA A 1 87 ? -10.962 2.728 23.328 1.00 90.94 87 ALA A N 1
ATOM 632 C CA . ALA A 1 87 ? -10.680 2.978 24.741 1.00 90.94 87 ALA A CA 1
ATOM 633 C C . ALA A 1 87 ? -11.400 4.227 25.282 1.00 90.94 87 ALA A C 1
ATOM 635 O O . ALA A 1 87 ? -11.711 4.277 26.467 1.00 90.94 87 ALA A O 1
ATOM 636 N N . THR A 1 88 ? -11.733 5.203 24.427 1.00 89.31 88 THR A N 1
ATOM 637 C CA . THR A 1 88 ? -12.460 6.416 24.855 1.00 89.31 88 THR A CA 1
ATOM 638 C C . THR A 1 88 ? -13.944 6.182 25.156 1.00 89.31 88 THR A C 1
ATOM 640 O O . THR A 1 88 ? -14.551 6.957 25.894 1.00 89.31 88 THR A O 1
ATOM 643 N N . LYS A 1 89 ? -14.559 5.129 24.593 1.00 84.56 89 LYS A N 1
ATOM 644 C CA . LYS A 1 89 ? -15.983 4.813 24.787 1.00 84.56 89 LYS A CA 1
ATOM 645 C C . LYS A 1 89 ? -16.213 3.319 25.006 1.00 84.56 89 LYS A C 1
ATOM 647 O O . LYS A 1 89 ? -16.047 2.495 24.102 1.00 84.56 89 LYS A O 1
ATOM 652 N N . ASN A 1 90 ? -16.720 2.970 26.191 1.00 75.00 90 ASN A N 1
ATOM 653 C CA . ASN A 1 90 ? -17.034 1.579 26.536 1.00 75.00 90 ASN A CA 1
ATOM 654 C C . ASN A 1 90 ? -18.089 0.954 25.610 1.00 75.00 90 ASN A C 1
ATOM 656 O O . ASN A 1 90 ? -17.907 -0.192 25.195 1.00 75.00 90 ASN A O 1
ATOM 660 N N . LYS A 1 91 ? -19.121 1.715 25.222 1.00 85.75 91 LYS A N 1
ATOM 661 C CA . LYS A 1 91 ? -20.169 1.304 24.274 1.00 85.75 91 LYS A CA 1
ATOM 662 C C . LYS A 1 91 ? -20.074 2.138 22.994 1.00 85.75 91 LYS A C 1
ATOM 664 O O . LYS A 1 91 ? -20.600 3.244 22.934 1.00 85.75 91 LYS A O 1
ATOM 669 N N . ILE A 1 92 ? -19.371 1.618 21.993 1.00 92.38 92 ILE A N 1
ATOM 670 C CA . ILE A 1 92 ? -19.314 2.176 20.637 1.00 92.38 92 ILE A CA 1
ATOM 671 C C . ILE A 1 92 ? -19.724 1.076 19.659 1.00 92.38 92 ILE A C 1
ATOM 673 O O . ILE A 1 92 ? -19.337 -0.078 19.847 1.00 92.38 92 ILE A O 1
ATOM 677 N N . GLN A 1 93 ? -20.544 1.410 18.664 1.00 94.44 93 GLN A N 1
ATOM 678 C CA . GLN A 1 93 ? -20.962 0.453 17.642 1.00 94.44 93 GLN A CA 1
ATOM 679 C C . GLN A 1 93 ? -19.865 0.264 16.587 1.00 94.44 93 GLN A C 1
ATOM 681 O O . GLN A 1 93 ? -18.997 1.121 16.419 1.00 94.44 93 GLN A O 1
ATOM 686 N N . PHE A 1 94 ? -19.918 -0.854 15.856 1.00 95.75 94 PHE A N 1
ATOM 687 C CA . PHE A 1 94 ? -18.973 -1.158 14.775 1.00 95.75 94 PHE A CA 1
ATOM 688 C C . PHE A 1 94 ? -18.902 -0.037 13.736 1.00 95.75 94 PHE A C 1
ATOM 690 O O . PHE A 1 94 ? -17.812 0.451 13.454 1.00 95.75 94 PHE A O 1
ATOM 697 N N . GLY A 1 95 ? -20.054 0.407 13.221 1.00 96.62 95 GLY A N 1
ATOM 698 C CA . GLY A 1 95 ? -20.118 1.453 12.197 1.00 96.62 95 GLY A CA 1
ATOM 699 C C . GLY A 1 95 ? -19.508 2.776 12.660 1.00 96.62 95 GLY A C 1
ATOM 700 O O . GLY A 1 95 ? -18.724 3.376 11.927 1.00 96.62 95 GLY A O 1
ATOM 701 N N . ASP A 1 96 ? -19.789 3.189 13.898 1.00 96.25 96 ASP A N 1
ATOM 702 C CA . ASP A 1 96 ? -19.239 4.422 14.471 1.00 96.25 96 ASP A CA 1
ATOM 703 C C . ASP A 1 96 ? -17.722 4.351 14.650 1.00 96.25 96 ASP A C 1
ATOM 705 O O . ASP A 1 96 ? -17.013 5.308 14.337 1.00 96.25 96 ASP A O 1
ATOM 709 N N . LEU A 1 97 ? -17.213 3.228 15.171 1.00 97.06 97 LEU A N 1
ATOM 710 C CA . LEU A 1 97 ? -15.780 3.036 15.381 1.00 97.06 97 LEU A CA 1
ATOM 711 C C . LEU A 1 97 ? -15.035 2.983 14.043 1.00 97.06 97 LEU A C 1
ATOM 713 O O . LEU A 1 97 ? -14.050 3.700 13.876 1.00 97.06 97 LEU A O 1
ATOM 717 N N . TYR A 1 98 ? -15.548 2.201 13.089 1.00 98.19 98 TYR A N 1
ATOM 718 C CA . TYR A 1 98 ? -14.989 2.089 11.744 1.00 98.19 98 TYR A CA 1
ATOM 719 C C . TYR A 1 98 ? -14.962 3.449 11.042 1.00 98.19 98 TYR A C 1
ATOM 721 O O . TYR A 1 98 ? -13.912 3.878 10.583 1.00 98.19 98 TYR A O 1
ATOM 729 N N . THR A 1 99 ? -16.085 4.173 11.021 1.00 98.06 99 THR A N 1
ATOM 730 C CA . THR A 1 99 ? -16.190 5.470 10.330 1.00 98.06 99 THR A CA 1
ATOM 731 C C . THR A 1 99 ? -15.247 6.507 10.934 1.00 98.06 99 THR A C 1
ATOM 733 O O . THR A 1 99 ? -14.543 7.203 10.207 1.00 98.06 99 THR A O 1
ATOM 736 N N . LYS A 1 100 ? -15.176 6.595 12.268 1.00 97.19 100 LYS A N 1
ATOM 737 C CA . LYS A 1 100 ? -14.270 7.539 12.939 1.00 97.19 100 LYS A CA 1
ATOM 738 C C . LYS A 1 100 ? -12.804 7.219 12.675 1.00 97.19 100 LYS A C 1
ATOM 740 O O . LYS A 1 100 ? -12.036 8.137 12.411 1.00 97.19 100 LYS A O 1
ATOM 745 N N . ALA A 1 101 ? -12.429 5.944 12.731 1.00 97.38 101 ALA A N 1
ATOM 746 C CA . ALA A 1 101 ? -11.073 5.518 12.414 1.00 97.38 101 ALA A CA 1
ATOM 747 C C . ALA A 1 101 ? -10.733 5.767 10.937 1.00 97.38 101 ALA A C 1
ATOM 749 O O . ALA A 1 101 ? -9.671 6.306 10.650 1.00 97.38 101 ALA A O 1
ATOM 750 N N . MET A 1 102 ? -11.658 5.472 10.018 1.00 98.00 102 MET A N 1
ATOM 751 C CA . MET A 1 102 ? -11.486 5.722 8.585 1.00 98.00 102 MET A CA 1
ATOM 752 C C . MET A 1 102 ? -11.304 7.200 8.257 1.00 98.00 102 MET A C 1
ATOM 754 O O . MET A 1 102 ? -10.487 7.513 7.400 1.00 98.00 102 MET A O 1
ATOM 758 N N . ASN A 1 103 ? -12.020 8.105 8.929 1.00 97.50 103 ASN A N 1
ATOM 759 C CA . ASN A 1 103 ? -11.842 9.542 8.715 1.00 97.50 103 ASN A CA 1
ATOM 760 C C . ASN A 1 103 ? -10.414 9.982 9.077 1.00 97.50 103 ASN A C 1
ATOM 762 O O . ASN A 1 103 ? -9.763 10.637 8.274 1.00 97.50 103 ASN A O 1
ATOM 766 N N . ILE A 1 104 ? -9.895 9.537 10.229 1.00 96.19 104 ILE A N 1
ATOM 767 C CA . ILE A 1 104 ? -8.509 9.825 10.639 1.00 96.19 104 ILE A CA 1
ATOM 768 C C . ILE A 1 104 ? -7.510 9.175 9.669 1.00 96.19 104 ILE A C 1
ATOM 770 O O . ILE A 1 104 ? -6.543 9.804 9.243 1.00 96.19 104 ILE A O 1
ATOM 774 N N . GLY A 1 105 ? -7.745 7.914 9.296 1.00 94.81 105 GLY A N 1
ATOM 775 C CA . GLY A 1 105 ? -6.882 7.181 8.375 1.00 94.81 105 GLY A CA 1
ATOM 776 C C . GLY A 1 105 ? -6.829 7.790 6.977 1.00 94.81 105 GLY A C 1
ATOM 777 O O . GLY A 1 105 ? -5.764 7.808 6.363 1.00 94.81 105 GLY A O 1
ATOM 778 N N . ARG A 1 106 ? -7.948 8.338 6.490 1.00 94.69 106 ARG A N 1
ATOM 779 C CA . ARG A 1 106 ? -8.042 9.008 5.189 1.00 94.69 106 ARG A CA 1
ATOM 780 C C . ARG A 1 106 ? -7.180 10.268 5.129 1.00 94.69 106 ARG A C 1
ATOM 782 O O . ARG A 1 106 ? -6.480 10.471 4.140 1.00 94.69 106 ARG A O 1
ATOM 789 N N . ASP A 1 107 ? -7.212 11.087 6.174 1.00 91.81 107 ASP A N 1
ATOM 790 C CA . ASP A 1 107 ? -6.418 12.318 6.220 1.00 91.81 107 ASP A CA 1
ATOM 791 C C . ASP A 1 107 ? -4.918 11.995 6.241 1.00 91.81 107 ASP A C 1
ATOM 793 O O . ASP A 1 107 ? -4.131 12.585 5.498 1.00 91.81 107 ASP A O 1
ATOM 797 N N . HIS A 1 108 ? -4.528 10.981 7.021 1.00 90.31 108 HIS A N 1
ATOM 798 C CA . HIS A 1 108 ? -3.142 10.526 7.095 1.00 90.31 108 HIS A CA 1
ATOM 799 C C . HIS A 1 108 ? -2.644 9.962 5.756 1.00 90.31 108 HIS A C 1
ATOM 801 O O . HIS A 1 108 ? -1.584 10.353 5.263 1.00 90.31 108 HIS A O 1
ATOM 807 N N . ILE A 1 109 ? -3.430 9.084 5.124 1.00 93.19 109 ILE A N 1
ATOM 808 C CA . ILE A 1 109 ? -3.006 8.430 3.885 1.00 93.19 109 ILE A CA 1
ATOM 809 C C . ILE A 1 109 ? -2.957 9.375 2.693 1.00 93.19 109 ILE A C 1
ATOM 811 O O . ILE A 1 109 ? -2.109 9.205 1.825 1.00 93.19 109 ILE A O 1
ATOM 815 N N . SER A 1 110 ? -3.818 10.396 2.661 1.00 91.56 110 SER A N 1
ATOM 816 C CA . SER A 1 110 ? -3.778 11.414 1.611 1.00 91.56 110 SER A CA 1
ATOM 817 C C . SER A 1 110 ? -2.436 12.148 1.599 1.00 91.56 110 SER A C 1
ATOM 819 O O . SER A 1 110 ? -1.885 12.401 0.530 1.00 91.56 110 SER A O 1
ATOM 821 N N . SER A 1 111 ? -1.895 12.459 2.780 1.00 92.00 111 SER A N 1
ATOM 822 C CA . SER A 1 111 ? -0.571 13.072 2.908 1.00 92.00 111 SER A CA 1
ATOM 823 C C . SER A 1 111 ? 0.532 12.120 2.440 1.00 92.00 111 SER A C 1
ATOM 825 O O . SER A 1 111 ? 1.376 12.492 1.628 1.00 92.00 111 SER A O 1
ATOM 827 N N . MET A 1 112 ? 0.483 10.857 2.873 1.00 91.19 112 MET A N 1
ATOM 828 C CA . MET A 1 112 ? 1.489 9.855 2.509 1.00 91.19 112 MET A CA 1
ATOM 829 C C . MET A 1 112 ? 1.512 9.525 1.017 1.00 91.19 112 MET A C 1
ATOM 831 O O . MET A 1 112 ? 2.590 9.392 0.449 1.00 91.19 112 MET A O 1
ATOM 835 N N . VAL A 1 113 ? 0.349 9.412 0.368 1.00 90.81 113 VAL A N 1
ATOM 836 C CA . VAL A 1 113 ? 0.268 9.209 -1.087 1.00 90.81 113 VAL A CA 1
ATOM 837 C C . VAL A 1 113 ? 0.909 10.388 -1.817 1.00 90.81 113 VAL A C 1
ATOM 839 O O . VAL A 1 113 ? 1.694 10.176 -2.735 1.00 90.81 113 VAL A O 1
ATOM 842 N N . ASN A 1 114 ? 0.654 11.623 -1.374 1.00 90.50 114 ASN A N 1
ATOM 843 C CA . ASN A 1 114 ? 1.308 12.800 -1.944 1.00 90.50 114 ASN A CA 1
ATOM 844 C C . ASN A 1 114 ? 2.835 12.748 -1.766 1.00 90.50 114 ASN A C 1
ATOM 846 O O . ASN A 1 114 ? 3.574 12.994 -2.714 1.00 90.50 114 ASN A O 1
ATOM 850 N N . THR A 1 115 ? 3.319 12.372 -0.580 1.00 91.06 115 THR A N 1
ATOM 851 C CA . THR A 1 115 ? 4.755 12.176 -0.345 1.00 91.06 115 THR A CA 1
ATOM 852 C C . THR A 1 115 ? 5.336 11.092 -1.247 1.00 91.06 115 THR A C 1
ATOM 854 O O . THR A 1 115 ? 6.399 11.301 -1.819 1.00 91.06 115 THR A O 1
ATOM 857 N N . LEU A 1 116 ? 4.648 9.962 -1.420 1.00 87.75 116 LEU A N 1
ATOM 858 C CA . LEU A 1 116 ? 5.117 8.854 -2.249 1.00 87.75 116 LEU A CA 1
ATOM 859 C C . LEU A 1 116 ? 5.232 9.261 -3.724 1.00 87.75 116 LEU A C 1
ATOM 861 O O . LEU A 1 116 ? 6.250 8.993 -4.355 1.00 87.75 116 LEU A O 1
ATOM 865 N N . ILE A 1 117 ? 4.231 9.979 -4.241 1.00 87.44 117 ILE A N 1
ATOM 866 C CA . ILE A 1 117 ? 4.262 10.547 -5.595 1.00 87.44 117 ILE A CA 1
ATOM 867 C C . ILE A 1 117 ? 5.448 11.505 -5.747 1.00 87.44 117 ILE A C 1
ATOM 869 O O . ILE A 1 117 ? 6.163 11.427 -6.740 1.00 87.44 117 ILE A O 1
ATOM 873 N N . LEU A 1 118 ? 5.692 12.385 -4.770 1.00 90.56 118 LEU A N 1
ATOM 874 C CA . LEU A 1 118 ? 6.824 13.317 -4.810 1.00 90.56 118 LEU A CA 1
ATOM 875 C C . LEU A 1 118 ? 8.180 12.607 -4.740 1.00 90.56 118 LEU A C 1
ATOM 877 O O . LEU A 1 118 ? 9.114 13.034 -5.412 1.00 90.56 118 LEU A O 1
ATOM 881 N N . VAL A 1 119 ? 8.298 11.535 -3.952 1.00 89.44 119 VAL A N 1
ATOM 882 C CA . VAL A 1 119 ? 9.525 10.731 -3.854 1.00 89.44 119 VAL A CA 1
ATOM 883 C C . VAL A 1 119 ? 9.833 10.055 -5.189 1.00 89.44 119 VAL A C 1
ATOM 885 O O . VAL A 1 119 ? 10.961 10.169 -5.662 1.00 89.44 119 VAL A O 1
ATOM 888 N N . TYR A 1 120 ? 8.845 9.419 -5.823 1.00 85.44 120 TYR A N 1
ATOM 889 C CA . TYR A 1 120 ? 9.029 8.769 -7.126 1.00 85.44 120 TYR A CA 1
ATOM 890 C C . TYR A 1 120 ? 9.252 9.781 -8.257 1.00 85.44 120 TYR A C 1
ATOM 892 O O . TYR A 1 120 ? 10.186 9.647 -9.042 1.00 85.44 120 TYR A O 1
ATOM 900 N N . ALA A 1 121 ? 8.492 10.880 -8.289 1.00 87.38 121 ALA A N 1
ATOM 901 C CA . ALA A 1 121 ? 8.749 11.971 -9.230 1.00 87.38 121 ALA A CA 1
ATOM 902 C C . ALA A 1 121 ? 10.156 12.567 -9.045 1.00 87.38 121 ALA A C 1
ATOM 904 O O . ALA A 1 121 ? 10.840 12.855 -10.024 1.00 87.38 121 ALA A O 1
ATOM 905 N N . GLY A 1 122 ? 10.603 12.715 -7.793 1.00 89.69 122 GLY A N 1
ATOM 906 C CA . GLY A 1 122 ? 11.952 13.147 -7.436 1.00 89.69 122 GLY A CA 1
ATOM 907 C C . GLY A 1 122 ? 13.031 12.180 -7.924 1.00 89.69 122 GLY A C 1
ATOM 908 O O . GLY A 1 122 ? 14.031 12.616 -8.492 1.00 89.69 122 GLY A O 1
ATOM 909 N N . ALA A 1 123 ? 12.814 10.873 -7.756 1.00 87.00 123 ALA A N 1
ATOM 910 C CA . ALA A 1 123 ? 13.705 9.827 -8.256 1.00 87.00 123 ALA A CA 1
ATOM 911 C C . ALA A 1 123 ? 13.772 9.804 -9.794 1.00 87.00 123 ALA A C 1
ATOM 913 O O . ALA A 1 123 ? 14.835 9.559 -10.359 1.00 87.00 123 ALA A O 1
ATOM 914 N N . ALA A 1 124 ? 12.670 10.145 -10.468 1.00 86.00 124 ALA A N 1
ATOM 915 C CA . ALA A 1 124 ? 12.591 10.248 -11.921 1.00 86.00 124 ALA A CA 1
ATOM 916 C C . ALA A 1 124 ? 13.171 11.556 -12.497 1.00 86.00 124 ALA A C 1
ATOM 918 O O . ALA A 1 124 ? 13.248 11.690 -13.718 1.00 86.00 124 ALA A O 1
ATOM 919 N N . LEU A 1 125 ? 13.595 12.530 -11.677 1.00 88.38 125 LEU A N 1
ATOM 920 C CA . LEU A 1 125 ? 14.082 13.827 -12.175 1.00 88.38 125 LEU A CA 1
ATOM 921 C C . LEU A 1 125 ? 15.230 13.720 -13.193 1.00 88.38 125 LEU A C 1
ATOM 923 O O . LEU A 1 125 ? 15.124 14.373 -14.231 1.00 88.38 125 LEU A O 1
ATOM 927 N N . PRO A 1 126 ? 16.297 12.921 -12.976 1.00 85.56 126 PRO A N 1
ATOM 928 C CA . PRO A 1 126 ? 17.377 12.803 -13.959 1.00 85.56 126 PRO A CA 1
ATOM 929 C C . PRO A 1 126 ? 16.872 12.313 -15.318 1.00 85.56 126 PRO A C 1
ATOM 931 O O . PRO A 1 126 ? 17.283 12.816 -16.359 1.00 85.56 126 PRO A O 1
ATOM 934 N N . LEU A 1 127 ? 15.928 11.375 -15.296 1.00 81.25 127 LEU A N 1
ATOM 935 C CA . LEU A 1 127 ? 15.301 10.829 -16.489 1.00 81.25 127 LEU A CA 1
ATOM 936 C C . LEU A 1 127 ? 14.413 11.865 -17.191 1.00 81.25 127 LEU A C 1
ATOM 938 O O . LEU A 1 127 ? 14.468 11.987 -18.410 1.00 81.25 127 LEU A O 1
ATOM 942 N N . LEU A 1 128 ? 13.646 12.660 -16.439 1.00 82.44 128 LEU A N 1
ATOM 943 C CA . LEU A 1 128 ? 12.861 13.763 -17.001 1.00 82.44 128 LEU A CA 1
ATOM 944 C C . LEU A 1 128 ? 13.752 14.820 -17.672 1.00 82.44 128 LEU A C 1
ATOM 946 O O . LEU A 1 128 ? 13.372 15.350 -18.714 1.00 82.44 128 LEU A O 1
ATOM 950 N N . LEU A 1 129 ? 14.941 15.095 -17.122 1.00 84.50 129 LEU A N 1
ATOM 951 C CA . LEU A 1 129 ? 15.907 16.022 -17.723 1.00 84.50 129 LEU A CA 1
ATOM 952 C C . LEU A 1 129 ? 16.457 15.515 -19.065 1.00 84.50 129 LEU A C 1
ATOM 954 O O . LEU A 1 129 ? 16.649 16.325 -19.967 1.00 84.50 129 LEU A O 1
ATOM 958 N N . LEU A 1 130 ? 16.647 14.200 -19.244 1.00 81.00 130 LEU A N 1
ATOM 959 C CA . LEU A 1 130 ? 17.111 13.632 -20.522 1.00 81.00 130 LEU A CA 1
ATOM 960 C C . LEU A 1 130 ? 16.157 13.929 -21.692 1.00 81.00 130 LEU A C 1
ATOM 962 O O . LEU A 1 130 ? 16.601 14.050 -22.833 1.00 81.00 130 LEU A O 1
ATOM 966 N N . PHE A 1 131 ? 14.860 14.085 -21.420 1.00 76.00 131 PHE A N 1
ATOM 967 C CA . PHE A 1 131 ? 13.849 14.387 -22.439 1.00 76.00 131 PHE A CA 1
ATOM 968 C C . PHE A 1 131 ? 13.688 15.882 -22.739 1.00 76.00 131 PHE A C 1
ATOM 970 O O . PHE A 1 131 ? 12.984 16.236 -23.683 1.00 76.00 131 PHE A O 1
ATOM 977 N N . ILE A 1 132 ? 14.335 16.770 -21.976 1.00 77.75 132 ILE A N 1
ATOM 978 C CA . ILE A 1 132 ? 14.309 18.215 -22.253 1.00 77.75 132 ILE A CA 1
ATOM 979 C C . ILE A 1 132 ? 15.103 18.536 -23.526 1.00 77.75 132 ILE A C 1
ATOM 981 O O . ILE A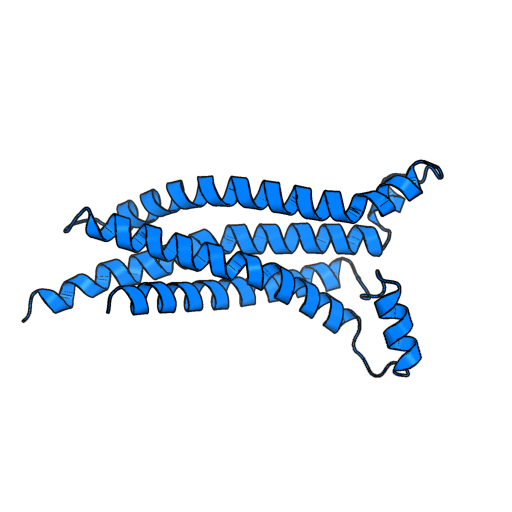 1 132 ? 14.660 19.356 -24.328 1.00 77.75 132 ILE A O 1
ATOM 985 N N . ASP A 1 133 ? 16.230 17.851 -23.739 1.00 68.50 133 ASP A N 1
ATOM 986 C CA . ASP A 1 133 ? 17.137 18.107 -24.866 1.00 68.50 133 ASP A CA 1
ATOM 987 C C . ASP A 1 133 ? 16.798 17.285 -26.130 1.00 68.50 133 ASP A C 1
ATOM 989 O O . ASP A 1 133 ? 17.314 17.570 -27.211 1.00 68.50 133 ASP A O 1
ATOM 993 N N . ASN A 1 134 ? 15.907 16.289 -26.025 1.00 69.00 134 ASN A N 1
ATOM 994 C CA . ASN A 1 134 ? 15.387 15.490 -27.144 1.00 69.00 134 ASN A CA 1
ATOM 995 C C . ASN A 1 134 ? 13.851 15.410 -27.074 1.00 69.00 134 ASN A C 1
ATOM 997 O O . ASN A 1 134 ? 13.317 14.520 -26.405 1.00 69.00 134 ASN A O 1
ATOM 1001 N N . PRO A 1 135 ? 13.117 16.317 -27.749 1.00 68.06 135 PRO A N 1
ATOM 1002 C CA . PRO A 1 135 ? 11.663 16.349 -27.677 1.00 68.06 135 PRO A CA 1
ATOM 1003 C C . PRO A 1 135 ? 11.055 15.155 -28.424 1.00 68.06 135 PRO A C 1
ATOM 1005 O O . PRO A 1 135 ? 10.771 15.216 -29.620 1.00 68.06 135 PRO A O 1
ATOM 1008 N N . HIS A 1 136 ? 10.825 14.068 -27.695 1.00 77.06 136 HIS A N 1
ATOM 1009 C CA . HIS A 1 136 ? 9.956 12.981 -28.126 1.00 77.06 136 HIS A CA 1
ATOM 1010 C C . HIS A 1 136 ? 8.486 13.337 -27.849 1.00 77.06 136 HIS A C 1
ATOM 1012 O O . HIS A 1 136 ? 8.187 14.038 -26.875 1.00 77.06 136 HIS A O 1
ATOM 1018 N N . PRO A 1 137 ? 7.530 12.850 -28.660 1.00 85.19 137 PRO A N 1
ATOM 1019 C CA . PRO A 1 137 ? 6.116 12.921 -28.319 1.00 85.19 137 PRO A CA 1
ATOM 1020 C C . PRO A 1 137 ? 5.867 12.333 -26.926 1.00 85.19 137 PRO A C 1
ATOM 1022 O O . PRO A 1 137 ? 6.392 11.271 -26.596 1.00 85.19 137 PRO A O 1
ATOM 1025 N N . PHE A 1 138 ? 5.006 12.967 -26.125 1.00 80.50 138 PHE A N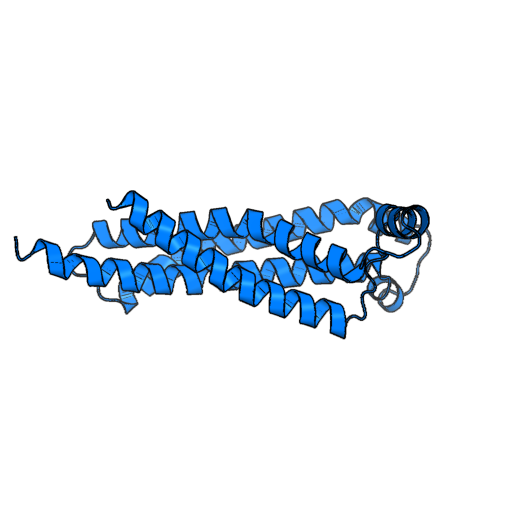 1
ATOM 1026 C CA . PHE A 1 138 ? 4.665 12.473 -24.783 1.00 80.50 138 PHE A CA 1
ATOM 1027 C C . PHE A 1 138 ? 4.224 11.001 -24.789 1.00 80.50 138 PHE A C 1
ATOM 1029 O O . PHE A 1 138 ? 4.585 10.243 -23.894 1.00 80.50 138 PHE A O 1
ATOM 1036 N N . SER A 1 139 ? 3.496 10.583 -25.830 1.00 85.44 139 SER A N 1
ATOM 1037 C CA . SER A 1 139 ? 3.084 9.192 -26.023 1.00 85.44 139 SER A CA 1
ATOM 1038 C C . SER A 1 139 ? 4.262 8.231 -26.154 1.00 85.44 139 SER A C 1
ATOM 1040 O O . SER A 1 139 ? 4.156 7.100 -25.712 1.00 85.44 139 SER A O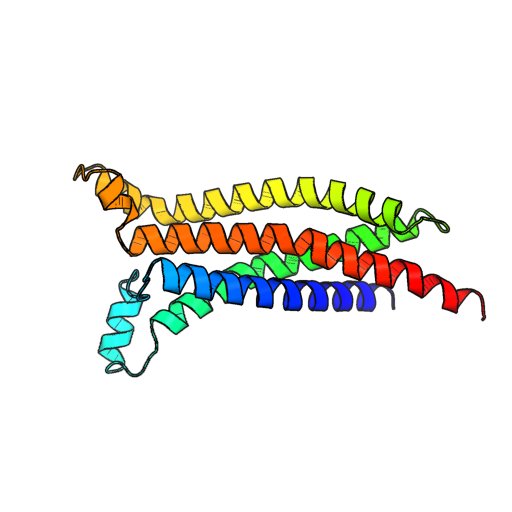 1
ATOM 1042 N N . GLU A 1 140 ? 5.374 8.642 -26.755 1.00 85.75 140 GLU A N 1
ATOM 1043 C CA . GLU A 1 140 ? 6.583 7.819 -26.827 1.00 85.75 140 GLU A CA 1
ATOM 1044 C C . GLU A 1 140 ? 7.278 7.775 -25.462 1.00 85.75 140 GLU A C 1
ATOM 1046 O O . GLU A 1 140 ? 7.634 6.699 -24.991 1.00 85.75 140 GLU A O 1
ATOM 1051 N N . ILE A 1 141 ? 7.354 8.923 -24.776 1.00 85.25 141 ILE A N 1
ATOM 1052 C CA . ILE A 1 141 ? 8.012 9.042 -23.469 1.00 85.25 141 ILE A CA 1
ATOM 1053 C C . ILE A 1 141 ? 7.400 8.084 -22.440 1.00 85.25 141 ILE A C 1
ATOM 1055 O O . ILE A 1 141 ? 8.117 7.341 -21.775 1.00 85.25 141 ILE A O 1
ATOM 1059 N N . VAL A 1 142 ? 6.070 8.062 -22.330 1.00 86.44 142 VAL A N 1
ATOM 1060 C CA . VAL A 1 142 ? 5.370 7.191 -21.367 1.00 86.44 142 VAL A CA 1
ATOM 1061 C C . VAL A 1 142 ? 5.474 5.700 -21.692 1.00 86.44 142 VAL A C 1
ATOM 1063 O O . VAL A 1 142 ? 5.195 4.879 -20.824 1.00 86.44 142 VAL A O 1
ATOM 1066 N N . ASN A 1 143 ? 5.861 5.345 -22.922 1.00 88.19 143 ASN A N 1
ATOM 1067 C CA . ASN A 1 143 ? 6.065 3.960 -23.346 1.00 88.19 143 ASN A CA 1
ATOM 1068 C C . ASN A 1 143 ? 7.511 3.475 -23.146 1.00 88.19 143 ASN A C 1
ATOM 1070 O O . ASN A 1 143 ? 7.766 2.284 -23.322 1.00 88.19 143 ASN A O 1
ATOM 1074 N N . TYR A 1 144 ? 8.456 4.343 -22.762 1.00 89.06 144 TYR A N 1
ATOM 1075 C CA . TYR A 1 144 ? 9.780 3.873 -22.357 1.00 89.06 144 TYR A CA 1
ATOM 1076 C C . TYR A 1 144 ? 9.669 3.017 -21.102 1.00 89.06 144 TYR A C 1
ATOM 1078 O O . TYR A 1 144 ? 9.064 3.431 -20.116 1.00 89.06 144 TYR A O 1
ATOM 1086 N N . GLU A 1 145 ? 10.309 1.847 -21.117 1.00 90.44 145 GLU A N 1
ATOM 1087 C CA . GLU A 1 145 ? 10.215 0.878 -20.022 1.00 90.44 145 GLU A CA 1
ATOM 1088 C C . GLU A 1 145 ? 10.604 1.484 -18.667 1.00 90.44 145 GLU A C 1
ATOM 1090 O O . GLU A 1 145 ? 9.918 1.249 -17.680 1.00 90.44 145 GLU A O 1
ATOM 1095 N N . ILE A 1 146 ? 11.639 2.327 -18.629 1.00 88.88 146 ILE A N 1
ATOM 1096 C CA . ILE A 1 146 ? 12.080 3.005 -17.404 1.00 88.88 146 ILE A CA 1
ATOM 1097 C C . ILE A 1 146 ? 11.034 3.988 -16.843 1.00 88.88 146 ILE A C 1
ATOM 1099 O O . ILE A 1 146 ? 10.868 4.086 -15.630 1.00 88.88 146 ILE A O 1
ATOM 1103 N N . ILE A 1 147 ? 10.275 4.672 -17.708 1.00 88.94 147 ILE A N 1
ATOM 1104 C CA . ILE A 1 147 ? 9.169 5.550 -17.293 1.00 88.94 147 ILE A CA 1
ATOM 1105 C C . ILE A 1 147 ? 7.961 4.711 -16.872 1.00 88.94 147 ILE A C 1
ATOM 1107 O O . ILE A 1 147 ? 7.343 4.972 -15.840 1.00 88.94 147 ILE A O 1
ATOM 1111 N N . ALA A 1 148 ? 7.621 3.697 -17.667 1.00 91.75 148 ALA A N 1
ATOM 1112 C CA . ALA A 1 148 ? 6.493 2.818 -17.410 1.00 91.75 148 ALA A CA 1
ATOM 1113 C C . ALA A 1 148 ? 6.663 2.034 -16.095 1.00 91.75 148 ALA A C 1
ATOM 1115 O O . ALA A 1 148 ? 5.689 1.895 -15.355 1.00 91.75 148 ALA A O 1
ATOM 1116 N N . ASP A 1 149 ? 7.880 1.584 -15.765 1.00 91.94 149 ASP A N 1
ATOM 1117 C CA . ASP A 1 149 ? 8.222 0.975 -14.471 1.00 91.94 149 ASP A CA 1
ATOM 1118 C C . ASP A 1 149 ? 7.900 1.934 -13.317 1.00 91.94 149 ASP A C 1
ATOM 1120 O O . ASP A 1 149 ? 7.130 1.590 -12.418 1.00 91.94 149 ASP A O 1
ATOM 1124 N N . GLU A 1 150 ? 8.378 3.176 -13.384 1.00 90.62 150 GLU A N 1
ATOM 1125 C CA . GLU A 1 150 ? 8.164 4.152 -12.313 1.00 90.62 150 GLU A CA 1
ATOM 1126 C C . GLU A 1 150 ? 6.682 4.512 -12.124 1.00 90.62 150 GLU A C 1
ATOM 1128 O O . GLU A 1 150 ? 6.185 4.620 -10.995 1.00 90.62 150 GLU A O 1
ATOM 1133 N N . ILE A 1 151 ? 5.936 4.628 -13.227 1.00 91.69 151 ILE A N 1
ATOM 1134 C CA . ILE A 1 151 ? 4.484 4.831 -13.196 1.00 91.69 151 ILE A CA 1
ATOM 1135 C C . ILE A 1 151 ? 3.796 3.628 -12.543 1.00 91.69 151 ILE A C 1
ATOM 1137 O O . ILE A 1 151 ? 2.972 3.809 -11.642 1.00 91.69 151 ILE A O 1
ATOM 1141 N N . VAL A 1 152 ? 4.135 2.402 -12.953 1.00 94.12 152 VAL A N 1
ATOM 1142 C CA . VAL A 1 152 ? 3.562 1.174 -12.383 1.00 94.12 152 VAL A CA 1
ATOM 1143 C C . VAL A 1 152 ? 3.866 1.082 -10.889 1.00 94.12 152 VAL A C 1
ATOM 1145 O O . VAL A 1 152 ? 2.950 0.848 -10.100 1.00 94.12 152 VAL A O 1
ATOM 1148 N N . ARG A 1 153 ? 5.110 1.333 -10.474 1.00 92.19 153 ARG A N 1
ATOM 1149 C CA . ARG A 1 153 ? 5.536 1.336 -9.069 1.00 92.19 153 ARG A CA 1
ATOM 1150 C C . ARG A 1 153 ? 4.752 2.356 -8.244 1.00 92.19 153 ARG A C 1
ATOM 1152 O O . ARG A 1 153 ? 4.231 2.013 -7.181 1.00 92.19 153 ARG A O 1
ATOM 1159 N N . THR A 1 154 ? 4.598 3.573 -8.766 1.00 92.38 154 THR A N 1
ATOM 1160 C CA . THR A 1 154 ? 3.838 4.653 -8.119 1.00 92.38 154 THR A CA 1
ATOM 1161 C C . THR A 1 154 ? 2.361 4.292 -7.965 1.00 92.38 154 THR A C 1
ATOM 1163 O O . THR A 1 154 ? 1.790 4.462 -6.883 1.00 92.38 154 THR A O 1
ATOM 1166 N N . LEU A 1 155 ? 1.730 3.773 -9.022 1.00 93.75 155 LEU A N 1
ATOM 1167 C CA . LEU A 1 155 ? 0.315 3.396 -9.015 1.00 93.75 155 LEU A CA 1
ATOM 1168 C C . LEU A 1 155 ? 0.052 2.219 -8.077 1.00 93.75 155 LEU A C 1
ATOM 1170 O O . LEU A 1 155 ? -0.810 2.314 -7.203 1.00 93.75 155 LEU A O 1
ATOM 1174 N N . VAL A 1 156 ? 0.812 1.134 -8.216 1.00 95.12 156 VAL A N 1
ATOM 1175 C CA . VAL A 1 156 ? 0.660 -0.071 -7.392 1.00 95.12 156 VAL A CA 1
ATOM 1176 C C . VAL A 1 156 ? 0.911 0.250 -5.922 1.00 95.12 156 VAL A C 1
ATOM 1178 O O . VAL A 1 156 ? 0.117 -0.152 -5.071 1.00 95.12 156 VAL A O 1
ATOM 1181 N N . GLY A 1 157 ? 1.956 1.026 -5.618 1.00 92.94 157 GLY A N 1
ATOM 1182 C CA . GLY A 1 157 ? 2.248 1.450 -4.253 1.00 92.94 157 GLY A CA 1
ATOM 1183 C C . GLY A 1 157 ? 1.140 2.311 -3.656 1.00 92.94 157 GLY A C 1
ATOM 1184 O O . GLY A 1 157 ? 0.681 2.036 -2.549 1.00 92.94 157 GLY A O 1
ATOM 1185 N N . SER A 1 158 ? 0.638 3.294 -4.407 1.00 93.69 158 SER A N 1
ATOM 1186 C CA . SER A 1 158 ? -0.441 4.175 -3.944 1.00 93.69 158 SER A CA 1
ATOM 1187 C C . SER A 1 158 ? -1.755 3.418 -3.729 1.00 93.69 158 SER A C 1
ATOM 1189 O O . SER A 1 158 ? -2.422 3.620 -2.715 1.00 93.69 158 SER A O 1
ATOM 1191 N N . ILE A 1 159 ? -2.126 2.512 -4.641 1.00 94.94 159 ILE A N 1
ATOM 1192 C CA . ILE A 1 159 ? -3.335 1.684 -4.511 1.00 94.94 159 ILE A CA 1
ATOM 1193 C C . ILE A 1 159 ? -3.208 0.737 -3.315 1.00 94.94 159 ILE A C 1
ATOM 1195 O O . ILE A 1 159 ? -4.127 0.663 -2.497 1.00 94.94 159 ILE A O 1
ATOM 1199 N N . GLY A 1 160 ? -2.072 0.046 -3.185 1.00 94.25 160 GLY A N 1
ATOM 1200 C CA . GLY A 1 160 ? -1.800 -0.850 -2.060 1.00 94.25 160 GLY A CA 1
ATOM 1201 C C . GLY A 1 160 ? -1.918 -0.131 -0.719 1.00 94.25 160 GLY A C 1
ATOM 1202 O O . GLY A 1 160 ? -2.568 -0.624 0.204 1.00 94.25 160 GLY A O 1
ATOM 1203 N N . LEU A 1 161 ? -1.381 1.088 -0.650 1.00 93.50 161 LEU A N 1
ATOM 1204 C CA . LEU A 1 161 ? -1.475 1.956 0.513 1.00 93.50 161 LEU A CA 1
ATOM 1205 C C . LEU A 1 161 ? -2.940 2.296 0.824 1.00 93.50 161 LEU A C 1
ATOM 1207 O O . LEU A 1 161 ? -3.423 1.999 1.920 1.00 93.50 161 LEU A O 1
ATOM 1211 N N . ILE A 1 162 ? -3.676 2.840 -0.151 1.00 95.31 162 ILE A N 1
ATOM 1212 C CA . ILE A 1 162 ? -5.092 3.221 -0.010 1.00 95.31 162 ILE A CA 1
ATOM 1213 C C . ILE A 1 162 ? -5.953 2.048 0.478 1.00 95.31 162 ILE A C 1
ATOM 1215 O O . ILE A 1 162 ? -6.860 2.259 1.283 1.00 95.31 162 ILE A O 1
ATOM 1219 N N . LEU A 1 163 ? -5.668 0.820 0.034 1.00 95.94 163 LEU A N 1
ATOM 1220 C CA . LEU A 1 163 ? -6.377 -0.389 0.463 1.00 95.94 163 LEU A CA 1
ATOM 1221 C C . LEU A 1 163 ? -6.008 -0.837 1.883 1.00 95.94 163 LEU A C 1
ATOM 1223 O O . LEU A 1 163 ? -6.853 -1.396 2.586 1.00 95.94 163 LEU A O 1
ATOM 1227 N N . ALA A 1 164 ? -4.791 -0.563 2.346 1.00 96.56 164 ALA A N 1
ATOM 1228 C CA . ALA A 1 164 ? -4.327 -1.019 3.651 1.00 96.56 164 ALA A CA 1
ATOM 1229 C C . ALA A 1 164 ? -5.113 -0.419 4.818 1.00 96.56 164 ALA A C 1
ATOM 1231 O O . ALA A 1 164 ? -5.361 -1.094 5.822 1.00 96.56 164 ALA A O 1
ATOM 1232 N N . VAL A 1 165 ? -5.547 0.836 4.681 1.00 97.19 165 VAL A N 1
ATOM 1233 C CA . VAL A 1 165 ? -6.331 1.540 5.704 1.00 97.19 165 VAL A CA 1
ATOM 1234 C C . VAL A 1 165 ? -7.693 0.886 5.948 1.00 97.19 165 VAL A C 1
ATOM 1236 O O . VAL A 1 165 ? -7.934 0.486 7.086 1.00 97.19 165 VAL A O 1
ATOM 1239 N N . PRO A 1 166 ? -8.590 0.718 4.956 1.00 97.62 166 PRO A N 1
ATOM 1240 C CA . PRO A 1 166 ? -9.878 0.070 5.188 1.00 97.62 166 PRO A CA 1
ATOM 1241 C C . PRO A 1 166 ? -9.732 -1.382 5.651 1.00 97.62 166 PRO A C 1
ATOM 1243 O O . PRO A 1 166 ? -10.458 -1.795 6.556 1.00 97.62 166 PRO A O 1
ATOM 1246 N N . ILE A 1 167 ? -8.765 -2.135 5.114 1.00 98.06 167 ILE A N 1
ATOM 1247 C CA . ILE A 1 167 ? -8.501 -3.523 5.527 1.00 98.06 167 ILE A CA 1
ATOM 1248 C C . ILE A 1 167 ? -8.122 -3.575 7.009 1.00 98.06 167 ILE A C 1
ATOM 1250 O O . ILE A 1 167 ? -8.758 -4.277 7.801 1.00 98.06 167 ILE A O 1
ATOM 1254 N N . THR A 1 168 ? -7.119 -2.794 7.409 1.00 97.94 168 THR A N 1
ATOM 1255 C CA . THR A 1 168 ? -6.631 -2.795 8.792 1.00 97.94 168 THR A CA 1
ATOM 1256 C C . THR A 1 168 ? -7.685 -2.257 9.746 1.00 97.94 168 THR A C 1
ATOM 1258 O O . THR A 1 168 ? -7.920 -2.852 10.797 1.00 97.94 168 THR A O 1
ATOM 1261 N N . THR A 1 169 ? -8.376 -1.178 9.374 1.00 98.06 169 THR A N 1
ATOM 1262 C CA . THR A 1 169 ? -9.447 -0.593 10.185 1.00 98.06 169 THR A CA 1
ATOM 1263 C C . THR A 1 169 ? -10.584 -1.582 10.400 1.00 98.06 169 THR A C 1
ATOM 1265 O O . THR A 1 169 ? -11.080 -1.699 11.522 1.00 98.06 169 THR A O 1
ATOM 1268 N N . PHE A 1 170 ? -10.974 -2.345 9.378 1.00 98.38 170 PHE A N 1
ATOM 1269 C CA . PHE A 1 170 ? -12.002 -3.375 9.508 1.00 98.38 170 PHE A CA 1
ATOM 1270 C C . PHE A 1 170 ? -11.588 -4.465 10.507 1.00 98.38 170 PHE A C 1
ATOM 1272 O O . PHE A 1 170 ? -12.318 -4.734 11.468 1.00 98.38 170 PHE A O 1
ATOM 1279 N N . ILE A 1 171 ? -10.395 -5.043 10.326 1.00 97.62 171 ILE A N 1
ATOM 1280 C CA . ILE A 1 171 ? -9.855 -6.105 11.191 1.00 97.62 171 ILE A CA 1
ATOM 1281 C C . ILE A 1 171 ? -9.724 -5.602 12.632 1.00 97.62 171 ILE A C 1
ATOM 1283 O O . ILE A 1 171 ? -10.201 -6.244 13.571 1.00 97.62 171 ILE A O 1
ATOM 1287 N N . ALA A 1 172 ? -9.129 -4.423 12.813 1.00 97.00 172 ALA A N 1
ATOM 1288 C CA . ALA A 1 172 ? -8.950 -3.793 14.111 1.00 97.00 172 ALA A CA 1
ATOM 1289 C C . ALA A 1 172 ? -10.291 -3.547 14.807 1.00 97.00 172 ALA A C 1
ATOM 1291 O O . ALA A 1 172 ? -10.435 -3.872 15.984 1.00 97.00 172 ALA A O 1
ATOM 1292 N N . THR A 1 173 ? -11.285 -3.018 14.087 1.00 97.12 173 THR A N 1
ATOM 1293 C CA . THR A 1 173 ? -12.617 -2.712 14.637 1.00 97.12 173 THR A CA 1
ATOM 1294 C C . THR A 1 173 ? -13.302 -3.988 15.112 1.00 97.12 173 THR A C 1
ATOM 1296 O O . THR A 1 173 ? -13.842 -4.039 16.220 1.00 97.12 173 THR A O 1
ATOM 1299 N N . TRP A 1 174 ? -13.237 -5.045 14.302 1.00 95.75 174 TRP A N 1
ATOM 1300 C CA . TRP A 1 174 ? -13.821 -6.343 14.623 1.00 95.75 174 TRP A CA 1
ATOM 1301 C C . TRP A 1 174 ? -13.184 -6.969 15.871 1.00 95.75 174 TRP A C 1
ATOM 1303 O O . TRP A 1 174 ? -13.899 -7.402 16.780 1.00 95.75 174 TRP A O 1
ATOM 1313 N N . ILE A 1 175 ? -11.850 -6.950 15.964 1.00 94.75 175 ILE A N 1
ATOM 1314 C CA . ILE A 1 175 ? -11.113 -7.477 17.122 1.00 94.75 175 ILE A CA 1
ATOM 1315 C C . ILE A 1 175 ? -11.363 -6.620 18.372 1.00 94.75 175 ILE A C 1
ATOM 1317 O O . ILE A 1 175 ? -11.625 -7.157 19.452 1.00 94.75 175 ILE A O 1
ATOM 1321 N N . ALA A 1 176 ? -11.322 -5.293 18.245 1.00 93.38 176 ALA A N 1
ATOM 1322 C CA . ALA A 1 176 ? -11.485 -4.364 19.361 1.00 93.38 176 ALA A CA 1
ATOM 1323 C C . ALA A 1 176 ? -12.870 -4.462 20.023 1.00 93.38 176 ALA A C 1
ATOM 1325 O O . ALA A 1 176 ? -12.984 -4.275 21.236 1.00 93.38 176 ALA A O 1
ATOM 1326 N N . LEU A 1 177 ? -13.920 -4.772 19.255 1.00 92.31 177 LEU A N 1
ATOM 1327 C CA . LEU A 1 177 ? -15.276 -4.930 19.786 1.00 92.31 177 LEU A CA 1
ATOM 1328 C C . LEU A 1 177 ? -15.533 -6.300 20.410 1.00 92.31 177 LEU A C 1
ATOM 1330 O O . LEU A 1 177 ? -16.218 -6.369 21.429 1.00 92.31 177 LEU A O 1
ATOM 1334 N N . ARG A 1 178 ? -14.960 -7.377 19.862 1.00 87.94 178 ARG A N 1
ATOM 1335 C CA . ARG A 1 178 ? -15.113 -8.727 20.431 1.00 87.94 178 ARG A CA 1
ATOM 1336 C C . ARG A 1 178 ? -14.396 -8.896 21.767 1.00 87.94 178 ARG A C 1
ATOM 1338 O O . ARG A 1 178 ? -14.876 -9.627 22.624 1.00 87.94 178 ARG A O 1
ATOM 1345 N N . TRP A 1 179 ? -13.300 -8.171 21.983 1.00 74.19 179 TRP A N 1
ATOM 1346 C CA . TRP A 1 179 ? -12.496 -8.314 23.197 1.00 74.19 179 TRP A CA 1
ATOM 1347 C C . TRP A 1 179 ? -13.219 -7.910 24.498 1.00 74.19 179 TRP A C 1
ATOM 1349 O O . TRP A 1 179 ? -12.905 -8.419 25.571 1.00 74.19 179 TRP A O 1
ATOM 1359 N N . ASN A 1 180 ? -14.200 -7.004 24.437 1.00 60.84 180 ASN A N 1
ATOM 1360 C CA . ASN A 1 180 ? -14.888 -6.531 25.644 1.00 60.84 180 ASN A CA 1
ATOM 1361 C C . ASN A 1 180 ? -15.860 -7.561 26.249 1.00 60.84 180 ASN A C 1
ATOM 1363 O O . ASN A 1 180 ? -16.363 -7.323 27.346 1.00 60.84 180 ASN A O 1
ATOM 1367 N N . HIS A 1 181 ? -16.131 -8.687 25.575 1.00 50.81 181 HIS A N 1
ATOM 1368 C CA . HIS A 1 181 ? -17.026 -9.709 26.121 1.00 50.81 181 HIS A CA 1
ATOM 1369 C C . HIS A 1 181 ? -16.382 -10.565 27.223 1.00 50.81 181 HIS A C 1
ATOM 1371 O O . HIS A 1 181 ? -17.100 -11.022 28.113 1.00 50.81 181 HIS A O 1
ATOM 1377 N N . ASP A 1 182 ? -15.053 -10.690 27.239 1.00 46.44 182 ASP A N 1
ATOM 1378 C CA . ASP A 1 182 ? -14.355 -11.614 28.145 1.00 46.44 182 ASP A CA 1
ATOM 1379 C C . ASP A 1 182 ? -13.984 -10.985 29.499 1.00 46.44 182 ASP A C 1
ATOM 1381 O O . ASP A 1 182 ? -13.876 -11.684 30.500 1.00 46.44 182 ASP A O 1
ATOM 1385 N N . ALA A 1 183 ? -13.867 -9.654 29.577 1.00 47.12 183 ALA A N 1
ATOM 1386 C CA . ALA A 1 183 ? -13.528 -8.950 30.822 1.00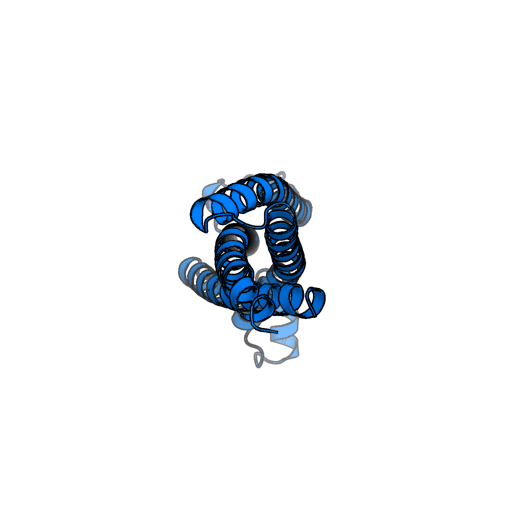 47.12 183 ALA A CA 1
ATOM 1387 C C . ALA A 1 183 ? -14.733 -8.696 31.753 1.00 47.12 183 ALA A C 1
ATOM 1389 O O . ALA A 1 183 ? -14.558 -8.171 32.845 1.00 47.12 183 ALA A O 1
ATOM 1390 N N . SER A 1 184 ? -15.954 -9.044 31.327 1.00 38.78 184 SER A N 1
ATOM 1391 C CA . SER A 1 184 ? -17.176 -8.924 32.147 1.00 38.78 184 SER A CA 1
ATOM 1392 C C . SER A 1 184 ? -17.596 -10.233 32.831 1.00 38.78 184 SER A C 1
ATOM 1394 O O . SER A 1 184 ? -18.643 -10.276 33.472 1.00 38.78 184 SER A O 1
ATOM 1396 N N . LYS A 1 185 ? -16.804 -11.304 32.672 1.00 38.03 185 LYS A N 1
ATOM 1397 C CA . LYS A 1 185 ? -17.067 -12.643 33.228 1.00 38.03 185 LYS A CA 1
ATOM 1398 C C . LYS A 1 185 ? -15.975 -13.141 34.188 1.00 38.03 185 LYS A C 1
ATOM 1400 O O . LYS A 1 185 ? -15.926 -14.336 34.467 1.00 38.03 185 LYS A O 1
ATOM 1405 N N . SER A 1 186 ? -15.121 -12.246 34.680 1.00 36.50 186 SER A N 1
ATOM 1406 C CA . SER A 1 186 ? -14.108 -12.522 35.706 1.00 36.50 186 SER A CA 1
ATOM 1407 C C . SER A 1 186 ? -14.341 -11.659 36.930 1.00 36.50 186 SER A C 1
ATOM 1409 O O . SER A 1 186 ? -14.807 -10.513 36.754 1.00 36.50 186 SER A O 1
#

Secondary structure (DSSP, 8-state):
-HHHHHHHHHHHHHHHHHHHHHHHHHHHHHHTT--STTSHHHHHHHHHTTT-S-HHHHHHHHHHHHHHHHHHHHHHHHHHHHHHHHHH-SS--HHHHHHHHHHHHHHHHHHHHHHHHHHHHHHTHHHHHHTTSS---HHHHTTSHHHHHHHHHHHHHHHHHHHHHHHHHHHHHHHHHHGGGTTT--

Organism: NCBI:txid1974497